Protein 6MS4 (pdb70)

Secondary structure (DSSP, 8-state):
--SSS-SS--SSSEEE-SS---HHHHHHHHHH-GGGGGGHHHHS-TTS-EEEEEETTTEEEEEETTEEEEEEETTS--EE-HHHHHHSTTSS-EEEE-GGGHHHHTTTPPEEHHHHHSTT-B-----TT-EEEEEETT-SS--EEEEESS-HHHHHHH--SEEEEEEEETTSHHHH--B--/---SPP--B-TTT-SBGGGSTTSS-HHHHHHHHHHH-HHHHHHHH-

Nearest PDB structures (foldseek):
  3r90-assembly1_D  TM=9.332E-01  e=2.321E-32  Homo sapiens
  5vyc-assembly6_k6  TM=9.222E-01  e=1.930E-32  Homo sapiens
  5oa3-assembly1_0  TM=9.414E-01  e=6.035E-17  Homo sapiens
  3d79-assembly1_A  TM=7.776E-01  e=1.330E-11  Pyrococcus horikoshii
  1q7h-assembly1_A  TM=7.540E-01  e=6.411E-10  Thermoplasma acidophilum DSM 1728

Solvent-accessible surface area: 11890 Å² total; per-residue (Å²): 80,12,95,101,38,81,77,85,135,77,92,81,90,12,127,95,70,71,126,33,111,41,115,41,30,12,87,60,0,39,155,64,8,106,39,1,108,91,64,16,119,83,11,6,35,142,101,39,88,1,35,17,1,132,8,107,115,117,4,27,0,4,6,8,96,11,71,12,6,2,0,30,60,61,142,26,72,0,21,0,4,0,55,3,0,5,60,7,33,63,10,7,77,62,1,39,0,19,60,51,15,0,128,133,2,25,84,29,37,47,4,81,0,76,10,4,47,35,143,16,11,51,47,120,123,17,64,75,91,51,22,0,0,0,19,1,78,65,37,122,29,2,0,0,0,0,10,0,94,36,15,12,137,63,0,103,183,85,67,147,41,71,0,0,66,12,9,1,41,0,33,2,6,3,2,72,13,55,58,31,186,110,120,61,67,75,188,14,52,64,5,48,58,21,36,0,1,13,26,0,10,102,46,35,127,72,52,68,109,3,148,117,60,9,96,174,60,67,90,120,32,60,60,138,90,84,172

B-factor: mean 108.12, std 36.62, range [47.62, 225.25]

Radius of gyration: 17.8 Å; Cα contacts (8 Å, |Δi|>4): 422; chains: 2; bounding box: 41×44×48 Å

Sequence (227 aa):
MFKKFDEKENVSNCIQLKTSVIKGIKNQLIEQFPGIIEPWLNQIMPKKDPVKIVRCHEHIIEILTVNGELLFFRQREGPFYPTLRLLHKYPFILPHQQVDKGAIKFVLSGANIMCPGLTSPGAKLYPAAVDTIVAIMAEGKQHALCVVGVMKMSAEDIEKVNKGIGIENIHYLLNDGLWHMKTYKGDYPLLRVLYCGVCSLPTEYCEYMPDVAKCRQWLEKNFPNEFAKLTV

Organism: Homo sapiens (NCBI:txid9606)

InterPro domains:
  IPR002478 PUA domain [PF01472] (95-170)
  IPR002478 PUA domain [SM00359] (93-171)
  IPR004521 Uncharacterised domain CHP00451 [TIGR00451] (63-172)
  IPR015947 PUA-like superfamily [SSF88697] (92-178)
  IPR016437 MCT-1/Tma20 [PIRSF005067] (1-179)
  IPR016437 MCT-1/Tma20 [PTHR22798] (1-181)
  IPR041366 Pre-PUA domain [PF17832] (5-89)

CATH classification: 3.10.400.20

GO terms:
  GO:0001731 formation of translation preinitiation complex (P, IDA)
  GO:0005737 cytoplasm (C, IDA)
  GO:0000339 RNA cap binding (F, IDA)
  GO:0003743 translation initiation factor activity (F, IDA)
  GO:0043024 ribosomal small subunit binding (F, IDA)
  GO:0032790 ribosome disassembly (P, IDA)
  GO:0075522 IRES-dependent viral translational initiation (P, IDA)
  GO:0005737 cytoplasm (C, EXP)
  GO:0002188 translation reinitiation (P, IMP)
  GO:0032790 ribosome disassembly (P, IMP)
  GO:0005515 protein binding (F, IPI)
  GO:0005829 cytosol (C, IDA)
  GO:0002188 translation reinitiation (P, IDA)

Foldseek 3Di:
DFDVQPPPPPPDQKDKDDDDPAVVPVVLLCVLFVVCVVPCCPVPNPVWGWIWMFGPCAKIFIDTPQATAWMDHNPDDIDGAQVNCQVVVNRFAAWEFEPVCLVVLVVQDFDWLCRAPPPQTDFDFDQFQRKYFYHYRPDDGGFFIWTANHTSVCSVPVVGDGGTHGDHGDPGSVNVCGGDD/DCDPDDFDAFPPPRHGLVCLVVPDCSVVSLVSCCVPPVVCNVVVVD

Structure (mmCIF, N/CA/C/O backbone):
data_6MS4
#
_entry.id   6MS4
#
_cell.length_a   67.810
_cell.length_b   67.810
_cell.length_c   124.750
_cell.angle_alpha   90.000
_cell.angle_beta   90.000
_cell.angle_gamma   90.000
#
_symmetry.space_group_name_H-M   'P 41 21 2'
#
loop_
_entity.id
_entity.type
_entity.pdbx_description
1 polymer 'Malignant T-cell-amplified sequence 1'
2 polymer 'Density-regulated protein'
3 non-polymer 'TRIETHYLENE GLYCOL'
4 non-polymer GLYCEROL
5 non-polymer 'SODIUM ION'
6 non-polymer 'ZINC ION'
7 water water
#
loop_
_atom_site.group_PDB
_atom_site.id
_atom_site.type_symbol
_atom_site.label_atom_id
_atom_site.label_alt_id
_atom_site.label_comp_id
_atom_site.label_asym_id
_atom_site.label_entity_id
_atom_site.label_seq_id
_atom_site.pdbx_PDB_ins_code
_atom_site.Cartn_x
_atom_site.Cartn_y
_atom_site.Cartn_z
_atom_site.occupancy
_atom_site.B_iso_or_equiv
_atom_site.auth_seq_id
_atom_site.auth_comp_id
_atom_site.auth_asym_id
_atom_site.auth_atom_id
_atom_site.pdbx_PDB_model_num
ATOM 1 N N . MET A 1 1 ? -13.350 -23.774 -10.435 1.00 125.52 1 MET A N 1
ATOM 2 C CA . MET A 1 1 ? -14.321 -23.132 -11.315 1.00 122.34 1 MET A CA 1
ATOM 3 C C . MET A 1 1 ? -15.171 -24.169 -12.049 1.00 121.59 1 MET A C 1
ATOM 4 O O . MET A 1 1 ? -16.292 -23.890 -12.478 1.00 116.03 1 MET A O 1
ATOM 9 N N . PHE A 1 2 ? -14.634 -25.376 -12.175 1.00 121.00 2 PHE A N 1
ATOM 10 C CA . PHE A 1 2 ? -15.287 -26.461 -12.900 1.00 122.39 2 PHE A CA 1
ATOM 11 C C . PHE A 1 2 ? -15.633 -27.561 -11.900 1.00 138.01 2 PHE A C 1
ATOM 12 O O . PHE A 1 2 ? -14.861 -28.497 -11.684 1.00 139.22 2 PHE A O 1
ATOM 20 N N . LYS A 1 3 ? -16.803 -27.427 -11.280 1.00 150.02 3 LYS A N 1
ATOM 21 C CA . LYS A 1 3 ? -17.355 -28.438 -10.388 1.00 160.35 3 LYS A CA 1
ATOM 22 C C . LYS A 1 3 ? -18.516 -29.203 -11.003 1.00 169.35 3 LYS A C 1
ATOM 23 O O . LYS A 1 3 ? -18.625 -30.415 -10.800 1.00 173.58 3 LYS A O 1
ATOM 25 N N . LYS A 1 4 ? -19.387 -28.527 -11.757 1.00 170.99 4 LYS A N 1
ATOM 26 C CA . LYS A 1 4 ? -20.456 -29.185 -12.501 1.00 173.01 4 LYS A CA 1
ATOM 27 C C . LYS A 1 4 ? -19.952 -29.879 -13.760 1.00 170.74 4 LYS A C 1
ATOM 28 O O . LYS A 1 4 ? -20.739 -30.544 -14.443 1.00 171.51 4 LYS A O 1
ATOM 30 N N . PHE A 1 5 ? -18.666 -29.731 -14.080 1.00 165.71 5 PHE A N 1
ATOM 31 C CA . PHE A 1 5 ? -18.083 -30.402 -15.236 1.00 158.43 5 PHE A CA 1
ATOM 32 C C . PHE A 1 5 ? -17.703 -31.840 -14.904 1.00 174.03 5 PHE A C 1
ATOM 33 O O . PHE A 1 5 ? -18.098 -32.775 -15.610 1.00 170.83 5 PHE A O 1
ATOM 41 N N . ASP A 1 6 ? -16.942 -32.029 -13.824 1.00 190.74 6 ASP A N 1
ATOM 42 C CA . ASP A 1 6 ? -16.292 -33.302 -13.532 1.00 202.85 6 ASP A CA 1
ATOM 43 C C . ASP A 1 6 ? -17.253 -34.321 -12.933 1.00 214.65 6 ASP A C 1
ATOM 44 O O . ASP A 1 6 ? -16.985 -34.885 -11.867 1.00 224.48 6 ASP A O 1
ATOM 49 N N . GLU A 1 7 ? -18.372 -34.560 -13.608 1.00 213.71 7 GLU A N 1
ATOM 50 C CA . GLU A 1 7 ? -19.250 -35.689 -13.325 1.00 216.97 7 GLU A CA 1
ATOM 51 C C . GLU A 1 7 ? -19.231 -36.668 -14.495 1.00 219.73 7 GLU A C 1
ATOM 52 O O . GLU A 1 7 ? -20.243 -37.292 -14.821 1.00 225.25 7 GLU A O 1
ATOM 54 N N . LYS A 1 8 ? -18.061 -36.809 -15.126 1.00 214.46 8 LYS A N 1
ATOM 55 C CA . LYS A 1 8 ? -17.940 -37.446 -16.433 1.00 209.40 8 LYS A CA 1
ATOM 56 C C . LYS A 1 8 ? -18.931 -36.789 -17.385 1.00 201.96 8 LYS A C 1
ATOM 57 O O . LYS A 1 8 ? -19.041 -35.558 -17.407 1.00 196.24 8 LYS A O 1
ATOM 59 N N . GLU A 1 9 ? -19.654 -37.595 -18.166 1.00 200.22 9 GLU A N 1
ATOM 60 C CA . GLU A 1 9 ? -20.790 -37.122 -18.962 1.00 196.15 9 GLU A CA 1
ATOM 61 C C . GLU A 1 9 ? -20.400 -35.943 -19.856 1.00 194.24 9 GLU A C 1
ATOM 62 O O . GLU A 1 9 ? -21.090 -34.923 -19.913 1.00 195.70 9 GLU A O 1
ATOM 68 N N . ASN A 1 10 ? -19.278 -36.089 -20.558 1.00 193.10 10 ASN A N 1
ATOM 69 C CA . ASN A 1 10 ? -18.775 -35.016 -21.403 1.00 190.14 10 ASN A CA 1
ATOM 70 C C . ASN A 1 10 ? -19.668 -34.826 -22.632 1.00 199.27 10 ASN A C 1
ATOM 71 O O . ASN A 1 10 ? -20.456 -35.701 -23.004 1.00 206.46 10 ASN A O 1
ATOM 76 N N . VAL A 1 11 ? -19.524 -33.656 -23.265 1.00 193.80 11 VAL A N 1
ATOM 77 C CA . VAL A 1 11 ? -20.366 -33.214 -24.378 1.00 185.09 11 VAL A CA 1
ATOM 78 C C . VAL A 1 11 ? -21.833 -33.295 -23.966 1.00 187.11 11 VAL A C 1
ATOM 79 O O . VAL A 1 11 ? -22.590 -34.129 -24.476 1.00 190.66 11 VAL A O 1
ATOM 83 N N . SER A 1 12 ? -22.243 -32.431 -23.034 1.00 187.88 12 SER A N 1
ATOM 84 C CA . SER A 1 12 ? -23.606 -32.441 -22.514 1.00 190.63 12 SER A CA 1
ATOM 85 C C . SER A 1 12 ? -24.193 -31.038 -22.455 1.00 188.65 12 SER A C 1
ATOM 86 O O . SER A 1 12 ? -25.210 -30.753 -23.094 1.00 189.35 12 SER A O 1
ATOM 89 N N . ASN A 1 13 ? -23.565 -30.167 -21.670 1.00 181.55 13 ASN A N 1
ATOM 90 C CA . ASN A 1 13 ? -24.038 -28.803 -21.491 1.00 178.20 13 ASN A CA 1
ATOM 91 C C . ASN A 1 13 ? -22.968 -27.864 -22.066 1.00 180.51 13 ASN A C 1
ATOM 92 O O . ASN A 1 13 ? -22.316 -27.112 -21.331 1.00 169.04 13 ASN A O 1
ATOM 97 N N . CYS A 1 14 ? -22.759 -27.938 -23.392 1.00 194.18 14 CYS A N 1
ATOM 98 C CA . CYS A 1 14 ? -21.799 -27.101 -24.119 1.00 196.13 14 CYS A CA 1
ATOM 99 C C . CYS A 1 14 ? -22.268 -26.890 -25.555 1.00 188.98 14 CYS A C 1
ATOM 100 O O . CYS A 1 14 ? -22.420 -27.854 -26.311 1.00 189.29 14 CYS A O 1
ATOM 103 N N . ILE A 1 15 ? -22.452 -25.622 -25.928 1.00 179.58 15 ILE A N 1
ATOM 104 C CA . ILE A 1 15 ? -22.899 -25.200 -27.252 1.00 161.46 15 ILE A CA 1
ATOM 105 C C . ILE A 1 15 ? -21.726 -24.540 -27.962 1.00 147.89 15 ILE A C 1
ATOM 106 O O . ILE A 1 15 ? -21.055 -23.669 -27.393 1.00 142.64 15 ILE A O 1
ATOM 111 N N . GLN A 1 16 ? -21.472 -24.961 -29.194 1.00 140.36 16 GLN A N 1
ATOM 112 C CA . GLN A 1 16 ? -20.437 -24.355 -30.012 1.00 136.12 16 GLN A CA 1
ATOM 113 C C . GLN A 1 16 ? -21.073 -23.480 -31.081 1.00 140.37 16 GLN A C 1
ATOM 114 O O . GLN A 1 16 ? -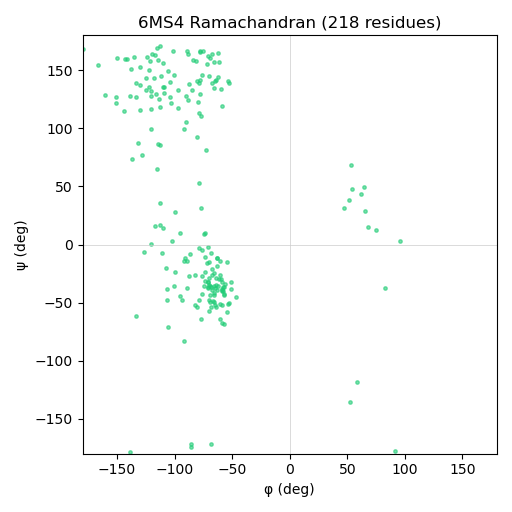22.197 -23.725 -31.531 1.00 140.37 16 GLN A O 1
ATOM 120 N N . LEU A 1 17 ? -20.345 -22.432 -31.457 1.00 148.04 17 LEU A N 1
ATOM 121 C CA . LEU A 1 17 ? -20.810 -21.408 -32.380 1.00 158.36 17 LEU A CA 1
ATOM 122 C C . LEU A 1 17 ? -19.849 -21.339 -33.560 1.00 170.56 17 LEU A C 1
ATOM 123 O O . LEU A 1 17 ? -18.654 -21.632 -33.429 1.00 173.31 17 LEU A O 1
ATOM 128 N N . LYS A 1 18 ? -20.387 -20.967 -34.724 1.00 173.86 18 LYS A N 1
ATOM 129 C CA . LYS A 1 18 ? -19.586 -20.890 -35.937 1.00 175.07 18 LYS A CA 1
ATOM 130 C C . LYS A 1 18 ? -19.018 -19.490 -36.115 1.00 181.30 18 LYS A C 1
ATOM 131 O O . LYS A 1 18 ? -17.876 -19.226 -35.729 1.00 179.41 18 LYS A O 1
ATOM 133 N N . THR A 1 19 ? -19.815 -18.582 -36.672 1.00 181.07 19 THR A N 1
ATOM 134 C CA . THR A 1 19 ? -19.327 -17.266 -37.081 1.00 187.14 19 THR A CA 1
ATOM 135 C C . THR A 1 19 ? -19.169 -16.366 -35.858 1.00 184.21 19 THR A C 1
ATOM 136 O O . THR A 1 19 ? -20.161 -15.944 -35.255 1.00 189.11 19 THR A O 1
ATOM 140 N N . SER A 1 20 ? -17.921 -16.057 -35.503 1.00 173.04 20 SER A N 1
ATOM 141 C CA . SER A 1 20 ? -17.595 -15.204 -34.369 1.00 157.58 20 SER A CA 1
ATOM 142 C C . SER A 1 20 ? -16.889 -13.939 -34.849 1.00 159.34 20 SER A C 1
ATOM 143 O O . SER A 1 20 ? -16.388 -13.870 -35.976 1.00 158.36 20 SER A O 1
ATOM 146 N N . VAL A 1 21 ? -16.854 -12.929 -33.979 1.00 162.56 21 VAL A N 1
ATOM 147 C CA . VAL A 1 21 ? -16.024 -11.751 -34.214 1.00 165.93 21 VAL A CA 1
ATOM 148 C C . VAL A 1 21 ? -14.598 -12.099 -33.796 1.00 173.77 21 VAL A C 1
ATOM 149 O O . VAL A 1 21 ? -14.219 -11.966 -32.626 1.00 169.90 21 VAL A O 1
ATOM 153 N N . ILE A 1 22 ? -13.798 -12.561 -34.757 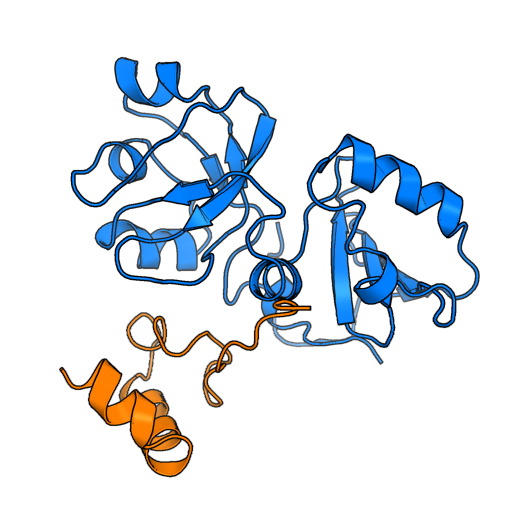1.00 182.38 22 ILE A N 1
ATOM 154 C CA . ILE A 1 22 ? -12.538 -13.234 -34.460 1.00 182.08 22 ILE A CA 1
ATOM 155 C C . ILE A 1 22 ? -11.456 -12.233 -34.063 1.00 186.53 22 ILE A C 1
ATOM 156 O O . ILE A 1 22 ? -10.968 -12.261 -32.928 1.00 182.70 22 ILE A O 1
ATOM 161 N N . LYS A 1 23 ? -11.064 -11.347 -34.985 1.00 192.15 23 LYS A N 1
ATOM 162 C CA . LYS A 1 23 ? -10.044 -10.355 -34.647 1.00 188.72 23 LYS A CA 1
ATOM 163 C C . LYS A 1 23 ? -10.513 -9.440 -33.520 1.00 177.04 23 LYS A C 1
ATOM 164 O O . LYS A 1 23 ? -9.695 -8.962 -32.725 1.00 174.59 23 LYS A O 1
ATOM 170 N N . GLY A 1 24 ? -11.821 -9.206 -33.419 1.00 166.10 24 GLY A N 1
ATOM 171 C CA . GLY A 1 24 ? -12.372 -8.457 -32.305 1.00 158.99 24 GLY A CA 1
ATOM 172 C C . GLY A 1 24 ? -12.180 -9.108 -30.949 1.00 153.11 24 GLY A C 1
ATOM 173 O O . GLY A 1 24 ? -12.420 -8.448 -29.933 1.00 149.29 24 GLY A O 1
ATOM 174 N N . ILE A 1 25 ? -11.762 -10.375 -30.909 1.00 156.54 25 ILE A N 1
ATOM 175 C CA . ILE A 1 25 ? -11.489 -11.080 -29.658 1.00 155.70 25 ILE A CA 1
ATOM 176 C C . ILE A 1 25 ? -10.007 -11.357 -29.457 1.00 140.86 25 ILE A C 1
ATOM 177 O O . ILE A 1 25 ? -9.614 -11.814 -28.371 1.00 132.83 25 ILE A O 1
ATOM 182 N N . LYS A 1 26 ? -9.166 -11.081 -30.457 1.00 134.16 26 LYS A N 1
ATOM 183 C CA . LYS A 1 26 ? -7.730 -11.275 -30.292 1.00 122.44 26 LYS A CA 1
ATOM 184 C C . LYS A 1 26 ? -7.101 -10.104 -29.551 1.00 122.14 26 LYS A C 1
ATOM 185 O O . LYS A 1 26 ? -6.453 -10.292 -28.516 1.00 126.33 26 LYS A O 1
ATOM 191 N N . ASN A 1 27 ? -7.320 -8.883 -30.047 1.00 132.81 27 ASN A N 1
ATOM 192 C CA . ASN A 1 27 ? -6.611 -7.702 -29.564 1.00 149.40 27 ASN A CA 1
ATOM 193 C C . ASN A 1 27 ? -6.724 -7.492 -28.059 1.00 150.86 27 ASN A C 1
ATOM 194 O O . ASN A 1 27 ? -5.945 -6.712 -27.501 1.00 161.93 27 ASN A O 1
ATOM 199 N N . GLN A 1 28 ? -7.656 -8.162 -27.386 1.00 146.57 28 GLN A N 1
ATOM 200 C CA . GLN A 1 28 ? -7.681 -8.125 -25.931 1.00 142.30 28 GLN A CA 1
ATOM 201 C C . GLN A 1 28 ? -6.701 -9.107 -25.314 1.00 124.29 28 GLN A C 1
ATOM 202 O O . GLN A 1 28 ? -6.231 -8.877 -24.194 1.00 123.54 28 GLN A O 1
ATOM 208 N N . LEU A 1 29 ? -6.371 -10.189 -26.023 1.00 109.63 29 LEU A N 1
ATOM 209 C CA . LEU A 1 29 ? -5.436 -11.160 -25.469 1.00 103.04 29 LEU A CA 1
ATOM 210 C C . LEU A 1 29 ? -4.006 -10.641 -25.477 1.00 109.71 29 LEU A C 1
ATOM 211 O O . LEU A 1 29 ? -3.217 -10.998 -24.594 1.00 124.43 29 LEU A O 1
ATOM 216 N N . ILE A 1 30 ? -3.648 -9.806 -26.454 1.00 114.43 30 ILE A N 1
ATOM 217 C CA . ILE A 1 30 ? -2.304 -9.241 -26.466 1.00 121.88 30 ILE A CA 1
ATOM 218 C C . ILE A 1 30 ? -2.129 -8.250 -25.320 1.00 126.01 30 ILE A C 1
ATOM 219 O O . ILE A 1 30 ? -1.049 -8.173 -24.719 1.00 121.19 30 ILE A O 1
ATOM 224 N N . GLU A 1 31 ? -3.176 -7.490 -24.983 1.00 121.92 31 GLU A N 1
ATOM 225 C CA . GLU A 1 31 ? -3.082 -6.578 -23.846 1.00 129.83 31 GLU A CA 1
ATOM 226 C C . GLU A 1 31 ? -3.061 -7.337 -22.522 1.00 140.07 31 GLU A C 1
ATOM 227 O O . GLU A 1 31 ? -2.352 -6.941 -21.587 1.00 149.49 31 GLU A O 1
ATOM 233 N N . GLN A 1 32 ? -3.834 -8.423 -22.415 1.00 119.31 32 GLN A N 1
ATOM 234 C CA . GLN A 1 32 ? -3.793 -9.234 -21.201 1.00 118.18 32 GLN A CA 1
ATOM 235 C C . GLN A 1 32 ? -2.434 -9.903 -21.041 1.00 128.33 32 GLN A C 1
ATOM 236 O O . GLN A 1 32 ? -1.811 -9.822 -19.977 1.00 135.77 32 GLN A O 1
ATOM 242 N N . PHE A 1 33 ? -1.954 -10.556 -22.095 1.00 129.26 33 PHE A N 1
ATOM 243 C CA . PHE A 1 33 ? -0.671 -11.258 -22.075 1.00 123.92 33 PHE A CA 1
ATOM 244 C C . PHE A 1 33 ? 0.244 -10.679 -23.140 1.00 127.13 33 PHE A C 1
ATOM 245 O O . PHE A 1 33 ? 0.131 -11.043 -24.324 1.00 133.42 33 PHE A O 1
ATOM 253 N N . PRO A 1 34 ? 1.171 -9.787 -22.780 1.00 125.78 34 PRO A N 1
ATOM 254 C CA . PRO A 1 34 ? 1.969 -9.123 -23.824 1.00 134.97 34 PRO A CA 1
ATOM 255 C C . PRO A 1 34 ? 2.912 -10.060 -24.559 1.00 135.99 34 PRO A C 1
ATOM 256 O O . PRO A 1 34 ? 3.058 -9.947 -25.782 1.00 135.52 34 PRO A O 1
ATOM 260 N N . GLY A 1 35 ? 3.543 -10.998 -23.858 1.00 138.53 35 GLY A N 1
ATOM 261 C CA . GLY A 1 35 ? 4.560 -11.833 -24.467 1.00 140.59 35 GLY A CA 1
ATOM 262 C C . GLY A 1 35 ? 4.032 -12.949 -25.347 1.00 130.77 35 GLY A C 1
ATOM 263 O O . GLY A 1 35 ? 4.650 -14.013 -25.443 1.00 133.88 35 GLY A O 1
ATOM 264 N N . ILE A 1 36 ? 2.899 -12.714 -25.994 1.00 119.11 36 ILE A N 1
ATOM 265 C CA A ILE A 1 36 ? 2.297 -13.727 -26.868 0.31 102.12 36 ILE A CA 1
ATOM 266 C CA B ILE A 1 36 ? 2.292 -13.726 -26.864 0.69 104.59 36 ILE A CA 1
ATOM 267 C C . ILE A 1 36 ? 2.161 -13.260 -28.307 1.00 104.54 36 ILE A C 1
ATOM 268 O O . ILE A 1 36 ? 1.953 -14.115 -29.190 1.00 110.40 36 ILE A O 1
ATOM 277 N N . GLU A 1 37 ? 2.269 -11.965 -28.590 1.00 114.21 37 GLU A N 1
ATOM 278 C CA . GLU A 1 37 ? 2.064 -11.452 -29.943 1.00 118.20 37 GLU A CA 1
ATOM 279 C C . GLU A 1 37 ? 2.784 -12.229 -31.040 1.00 131.89 37 GLU A C 1
ATOM 280 O O . GLU A 1 37 ? 2.156 -12.516 -32.067 1.00 140.19 37 GLU A O 1
ATOM 286 N N . PRO A 1 38 ? 4.067 -12.610 -30.906 1.00 137.38 38 PRO A N 1
ATOM 287 C CA . PRO A 1 38 ? 4.730 -13.348 -31.986 1.00 142.92 38 PRO A CA 1
ATOM 288 C C . PRO A 1 38 ? 4.311 -14.802 -32.125 1.00 140.41 38 PRO A C 1
ATOM 289 O O . PRO A 1 38 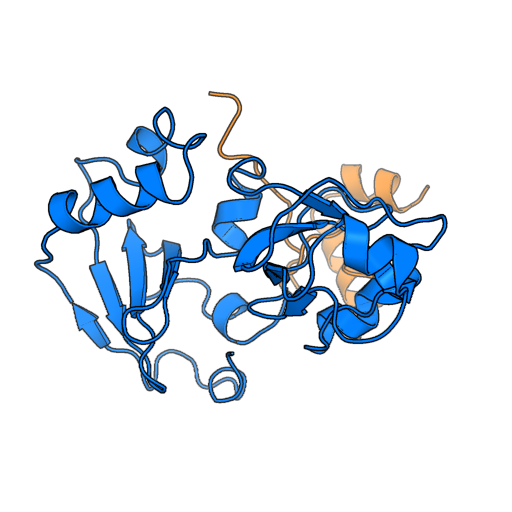? 4.946 -15.531 -32.894 1.00 143.73 38 PRO A O 1
ATOM 293 N N . TRP A 1 39 ? 3.274 -15.262 -31.420 1.00 116.57 39 TRP A N 1
ATOM 294 C CA . TRP A 1 39 ? 2.920 -16.672 -31.455 1.00 102.19 39 TRP A CA 1
ATOM 295 C C . TRP A 1 39 ? 1.472 -16.965 -31.816 1.00 100.94 39 TRP A C 1
ATOM 296 O O . TRP A 1 39 ? 1.137 -18.143 -31.978 1.00 105.22 39 TRP A O 1
ATOM 307 N N . LEU A 1 40 ? 0.605 -15.958 -31.951 1.00 105.51 40 LEU A N 1
ATOM 308 C CA . LEU A 1 40 ? -0.766 -16.259 -32.347 1.00 107.73 40 LEU A CA 1
ATOM 309 C C . LEU A 1 40 ? -0.871 -16.670 -33.803 1.00 123.60 40 LEU A C 1
ATOM 310 O O . LEU A 1 40 ? -1.906 -17.215 -34.197 1.00 129.98 40 LEU A O 1
ATOM 315 N N . ASN A 1 41 ? 0.162 -16.414 -34.607 1.00 129.37 41 ASN A N 1
ATOM 316 C CA . ASN A 1 41 ? 0.197 -16.967 -35.953 1.00 140.50 41 ASN A CA 1
ATOM 317 C C . ASN A 1 41 ? 0.120 -18.486 -35.924 1.00 135.29 41 ASN A C 1
ATOM 318 O O . ASN A 1 41 ? -0.517 -19.092 -36.792 1.00 153.35 41 ASN A O 1
ATOM 323 N N . GLN A 1 42 ? 0.752 -19.117 -34.935 1.00 114.07 42 GLN A N 1
ATOM 324 C CA . GLN A 1 42 ? 0.627 -20.559 -34.773 1.00 110.46 42 GLN A CA 1
ATOM 325 C C . GLN A 1 42 ? -0.558 -20.939 -33.895 1.00 103.97 42 GLN A C 1
ATOM 326 O O . GLN A 1 42 ? -1.232 -21.939 -34.164 1.00 101.01 42 GLN A O 1
ATOM 332 N N . ILE A 1 43 ? -0.828 -20.159 -32.847 1.00 106.61 43 ILE A N 1
ATOM 333 C CA . ILE A 1 43 ? -1.903 -20.503 -31.918 1.00 96.75 43 ILE A CA 1
ATOM 334 C C . ILE A 1 43 ? -3.261 -20.356 -32.593 1.00 99.98 43 ILE A C 1
ATOM 335 O O . ILE A 1 43 ? -4.150 -21.202 -32.431 1.00 98.69 43 ILE A O 1
ATOM 340 N N . MET A 1 44 ? -3.446 -19.276 -33.349 1.00 95.53 44 MET A N 1
ATOM 341 C CA . MET A 1 44 ? -4.720 -18.963 -33.992 1.00 97.36 44 MET A CA 1
ATOM 342 C C . MET A 1 44 ? -4.435 -18.506 -35.413 1.00 103.84 44 MET A C 1
ATOM 343 O O . MET A 1 44 ? -4.535 -17.310 -35.722 1.00 107.20 44 MET A O 1
ATOM 348 N N . PRO A 1 45 ? -4.071 -19.431 -36.302 1.00 106.36 45 PRO A N 1
ATOM 349 C CA . PRO A 1 45 ? -3.751 -19.041 -37.680 1.00 115.03 45 PRO A CA 1
ATOM 350 C C . PRO A 1 45 ? -4.994 -18.549 -38.401 1.00 125.02 45 PRO A C 1
ATOM 351 O O . PRO A 1 45 ? -6.080 -19.118 -38.261 1.00 116.88 45 PRO A O 1
ATOM 355 N N . LYS A 1 46 ? -4.830 -17.477 -39.178 1.00 138.07 46 LYS A N 1
ATOM 356 C CA . LYS A 1 46 ? -5.980 -16.909 -39.871 1.00 142.06 46 LYS A CA 1
ATOM 357 C C . LYS A 1 46 ? -6.583 -17.883 -40.875 1.00 133.73 46 LYS A C 1
ATOM 358 O O . LYS A 1 46 ? -7.743 -17.713 -41.263 1.00 136.58 46 LYS A O 1
ATOM 364 N N . LYS A 1 47 ? -5.836 -18.915 -41.280 1.00 133.39 47 LYS A N 1
ATOM 365 C CA . LYS A 1 47 ? -6.388 -19.953 -42.143 1.00 145.69 47 LYS A CA 1
ATOM 366 C C . LYS A 1 47 ? -7.450 -20.793 -41.440 1.00 151.79 47 LYS A C 1
ATOM 367 O O . LYS A 1 47 ? -8.269 -21.424 -42.119 1.00 151.51 47 LYS A O 1
ATOM 369 N N . ASP A 1 48 ? -7.457 -20.816 -40.106 1.00 157.67 48 ASP A N 1
ATOM 370 C CA . ASP A 1 48 ? -8.408 -21.588 -39.324 1.00 157.25 48 ASP A CA 1
ATOM 371 C C . ASP A 1 48 ? -9.286 -20.655 -38.501 1.00 144.26 48 ASP A C 1
ATOM 372 O O . ASP A 1 48 ? -8.762 -19.787 -37.789 1.00 147.14 48 ASP A O 1
ATOM 377 N N . PRO A 1 49 ? -10.605 -20.800 -38.554 1.00 130.62 49 PRO A N 1
ATOM 378 C CA . PRO A 1 49 ? -11.477 -19.938 -37.756 1.00 119.79 49 PRO A CA 1
ATOM 379 C C . PRO A 1 49 ? -11.466 -20.347 -36.290 1.00 126.40 49 PRO A C 1
ATOM 380 O O . PRO A 1 49 ? -11.002 -21.421 -35.905 1.00 115.20 49 PRO A O 1
ATOM 384 N N . VAL A 1 50 ? -11.998 -19.464 -35.478 1.00 135.19 50 VAL A N 1
ATOM 385 C CA . VAL A 1 50 ? -12.198 -19.743 -34.067 1.00 138.56 50 VAL A CA 1
ATOM 386 C C . VAL A 1 50 ? -13.660 -20.105 -33.859 1.00 138.50 50 VAL A C 1
ATOM 387 O O . VAL A 1 50 ? -14.557 -19.615 -34.559 1.00 151.40 50 VAL A O 1
ATOM 391 N N . LYS A 1 51 ? -13.900 -21.010 -32.914 1.00 114.28 51 LYS A N 1
ATOM 392 C CA . LYS A 1 51 ? -15.241 -21.468 -32.574 1.00 112.71 51 LYS A CA 1
ATOM 393 C C . LYS A 1 51 ? -15.400 -21.367 -31.067 1.00 117.47 51 LYS A C 1
ATOM 394 O O . LYS A 1 51 ? -14.689 -22.051 -30.321 1.00 109.91 51 LYS A O 1
ATOM 397 N N . ILE A 1 52 ? -16.317 -20.514 -30.618 1.00 121.70 52 ILE A N 1
ATOM 398 C CA . ILE A 1 52 ? -16.519 -20.325 -29.187 1.00 118.63 52 ILE A CA 1
ATOM 399 C C . ILE A 1 52 ? -17.392 -21.450 -28.651 1.00 113.91 52 ILE A C 1
ATOM 400 O O . ILE A 1 52 ? -18.321 -21.920 -29.320 1.00 123.09 52 ILE A O 1
ATOM 405 N N . VAL A 1 53 ? -17.058 -21.925 -27.458 1.00 111.53 53 VAL A N 1
ATOM 406 C CA . VAL A 1 53 ? -17.832 -22.952 -26.778 1.00 115.44 53 VAL A CA 1
ATOM 407 C C . VAL A 1 53 ? -18.287 -22.370 -25.454 1.00 119.78 53 VAL A C 1
ATOM 408 O O . VAL A 1 53 ? -17.469 -21.844 -24.692 1.00 129.73 53 VAL A O 1
ATOM 412 N N . ARG A 1 54 ? -19.585 -22.450 -25.187 1.00 112.26 54 ARG A N 1
ATOM 413 C CA . ARG A 1 54 ? -20.166 -21.900 -23.972 1.00 103.76 54 ARG A CA 1
ATOM 414 C C . ARG A 1 54 ? -20.836 -23.016 -23.186 1.00 112.80 54 ARG A C 1
ATOM 415 O O . ARG A 1 54 ? -21.782 -23.641 -23.675 1.00 115.97 54 ARG A O 1
ATOM 423 N N . CYS A 1 55 ? -20.324 -23.281 -21.988 1.00 129.70 55 CYS A N 1
ATOM 424 C CA . CYS A 1 55 ? -20.954 -24.147 -21.003 1.00 145.78 55 CYS A CA 1
ATOM 425 C C . CYS A 1 55 ? -21.379 -23.296 -19.812 1.00 141.42 55 CYS A C 1
ATOM 426 O O . CYS A 1 55 ? -21.041 -22.111 -19.716 1.00 139.41 55 CYS A O 1
ATOM 429 N N . HIS A 1 56 ? -22.141 -23.898 -18.903 1.00 134.12 56 HIS A N 1
ATOM 430 C CA . HIS A 1 56 ? -22.892 -23.071 -17.975 1.00 140.86 56 HIS A CA 1
ATOM 431 C C . HIS A 1 56 ? -22.044 -22.693 -16.759 1.00 137.25 56 HIS A C 1
ATOM 432 O O . HIS A 1 56 ? -20.848 -22.992 -16.664 1.00 134.45 56 HIS A O 1
ATOM 439 N N . GLU A 1 57 ? -22.707 -22.037 -15.806 1.00 148.46 57 GLU A N 1
ATOM 440 C CA . GLU A 1 57 ? -22.111 -20.998 -14.966 1.00 145.19 57 GLU A CA 1
ATOM 441 C C . GLU A 1 57 ? -21.330 -20.007 -15.829 1.00 132.53 57 GLU A C 1
ATOM 442 O O . GLU A 1 57 ? -20.315 -19.445 -15.410 1.00 122.69 57 GLU A O 1
ATOM 448 N N . HIS A 1 58 ? -21.812 -19.826 -17.065 1.00 132.60 58 HIS A N 1
ATOM 449 C CA . HIS A 1 58 ? -21.531 -18.648 -17.887 1.00 121.00 58 HIS A CA 1
ATOM 450 C C . HIS A 1 58 ? -20.056 -18.529 -18.255 1.00 112.41 58 HIS A C 1
ATOM 451 O O . HIS A 1 58 ? -19.443 -17.468 -18.124 1.00 109.17 58 HIS A O 1
ATOM 458 N N . ILE A 1 59 ? -19.494 -19.621 -18.751 1.00 111.97 59 ILE A N 1
ATOM 459 C CA A ILE A 1 59 ? -18.103 -19.652 -19.179 0.35 104.49 59 ILE A CA 1
ATOM 460 C CA B ILE A 1 59 ? -18.101 -19.676 -19.174 0.65 105.95 59 ILE A CA 1
ATOM 461 C C . ILE A 1 59 ? -18.066 -19.915 -20.675 1.00 101.05 59 ILE A C 1
ATOM 462 O O . ILE A 1 59 ? -18.866 -20.695 -21.203 1.00 98.15 59 ILE A O 1
ATOM 471 N N . GLU A 1 60 ? -17.151 -19.241 -21.366 1.00 105.79 60 GLU A N 1
ATOM 472 C CA . GLU A 1 60 ? -16.930 -19.530 -22.772 1.00 111.90 60 GLU A CA 1
ATOM 473 C C . GLU A 1 60 ? -15.464 -19.853 -22.998 1.00 101.89 60 GLU A C 1
ATOM 474 O O . GLU A 1 60 ? -14.583 -19.273 -22.356 1.00 90.78 60 GLU A O 1
ATOM 480 N N . ILE A 1 61 ? -15.220 -20.796 -23.907 1.00 95.07 61 ILE A N 1
ATOM 481 C CA . ILE A 1 61 ? -13.884 -21.262 -24.251 1.00 85.63 61 ILE A CA 1
ATOM 482 C C . ILE A 1 61 ? -13.655 -21.018 -25.733 1.00 95.29 61 ILE A C 1
ATOM 483 O O . ILE A 1 61 ? -14.503 -21.364 -26.565 1.00 107.43 61 ILE A O 1
ATOM 488 N N . LEU A 1 62 ? -12.505 -20.433 -26.059 1.00 101.94 62 LEU A N 1
ATOM 489 C CA . LEU A 1 62 ? -12.080 -20.235 -27.438 1.00 98.38 62 LEU A CA 1
ATOM 490 C C . LEU A 1 62 ? -11.382 -21.492 -27.940 1.00 104.02 62 LEU A C 1
ATOM 491 O O . LEU A 1 62 ? -10.514 -22.045 -27.255 1.00 98.64 62 LEU A O 1
ATOM 496 N N . THR A 1 63 ? -11.762 -21.943 -29.134 1.00 100.76 63 THR A N 1
ATOM 497 C CA . THR A 1 63 ? -11.201 -23.144 -29.733 1.00 95.62 63 THR A CA 1
ATOM 498 C C . THR A 1 63 ? -10.840 -22.880 -31.184 1.00 99.70 63 THR A C 1
ATOM 499 O O . THR A 1 63 ? -11.583 -22.212 -31.908 1.00 111.77 63 THR A O 1
ATOM 503 N N . VAL A 1 64 ? -9.692 -23.400 -31.602 1.00 97.17 64 VAL A N 1
ATOM 504 C CA . VAL A 1 64 ? -9.344 -23.488 -33.011 1.00 110.06 64 VAL A CA 1
ATOM 505 C C . VAL A 1 64 ? -8.902 -24.918 -33.276 1.00 106.57 64 VAL A C 1
ATOM 506 O O . VAL A 1 64 ? -8.211 -25.527 -32.449 1.00 100.15 64 VAL A O 1
ATOM 510 N N . ASN A 1 65 ? -9.353 -25.470 -34.403 1.00 99.38 65 ASN A N 1
ATOM 511 C CA . ASN A 1 65 ? -9.083 -26.862 -34.772 1.00 117.25 65 ASN A CA 1
ATOM 512 C C . ASN A 1 65 ? -9.433 -27.824 -33.636 1.00 109.33 65 ASN A C 1
ATOM 513 O O . ASN A 1 65 ? -8.736 -28.815 -33.399 1.00 105.93 65 ASN A O 1
ATOM 518 N N . GLY A 1 66 ? -10.519 -27.537 -32.928 1.00 94.17 66 GLY A N 1
ATOM 519 C CA . GLY A 1 66 ? -10.948 -28.332 -31.789 1.00 111.67 66 GLY A CA 1
ATOM 520 C C . GLY A 1 66 ? -10.265 -28.021 -30.464 1.00 106.96 66 GLY A C 1
ATOM 521 O O . GLY A 1 66 ? -10.916 -28.041 -29.418 1.00 111.77 66 GLY A O 1
ATOM 522 N N . GLU A 1 67 ? -8.965 -27.720 -30.496 1.00 103.61 67 GLU A N 1
ATOM 523 C CA . GLU A 1 67 ? -8.191 -27.550 -29.273 1.00 101.18 67 GLU A CA 1
ATOM 524 C C . GLU A 1 67 ? -8.674 -26.343 -28.472 1.00 92.75 67 GLU A C 1
ATOM 525 O O . GLU A 1 67 ? -9.006 -25.294 -29.030 1.00 98.01 67 GLU A O 1
ATOM 531 N N . LEU A 1 68 ? -8.709 -26.496 -27.152 1.00 82.78 68 LEU A N 1
ATOM 532 C CA . LEU A 1 68 ? -9.182 -25.444 -26.258 1.00 77.07 68 LEU A CA 1
ATOM 533 C C . LEU A 1 68 ? -8.027 -24.523 -25.884 1.00 69.55 68 LEU A C 1
ATOM 534 O O . LEU A 1 68 ? -7.011 -24.983 -25.355 1.00 67.57 68 LEU A O 1
ATOM 539 N N . LEU A 1 69 ? -8.201 -23.223 -26.132 1.00 68.28 69 LEU A N 1
ATOM 540 C CA . LEU A 1 69 ? -7.127 -22.247 -26.011 1.00 66.42 69 LEU A CA 1
ATOM 541 C C . LEU A 1 69 ? -7.303 -21.381 -24.740 1.00 72.35 69 LEU A C 1
ATOM 542 O O . LEU A 1 69 ? -6.535 -21.531 -23.795 1.00 86.57 69 LEU A O 1
ATOM 547 N N . PHE A 1 70 ? -8.283 -20.498 -24.728 1.00 73.06 70 PHE A N 1
ATOM 548 C CA . PHE A 1 70 ? -8.548 -19.659 -23.567 1.00 74.13 70 PHE A CA 1
ATOM 549 C C . PHE A 1 70 ? -9.988 -19.848 -23.115 1.00 82.13 70 PHE A C 1
ATOM 550 O O . PHE A 1 70 ? -10.844 -20.327 -23.864 1.00 80.78 70 PHE A O 1
ATOM 558 N N . PHE A 1 71 ? -10.251 -19.454 -21.872 1.00 83.23 71 PHE A N 1
ATOM 559 C CA . PHE A 1 71 ? -11.599 -19.467 -21.330 1.00 85.69 71 PHE A CA 1
ATOM 560 C C . PHE A 1 71 ? -11.780 -18.251 -20.438 1.00 88.26 71 PHE A C 1
ATOM 561 O O . PHE A 1 71 ? -10.813 -17.640 -19.979 1.00 91.29 71 PHE A O 1
ATOM 569 N N . ARG A 1 72 ? -13.038 -17.889 -20.221 1.00 89.02 72 ARG A N 1
ATOM 570 C CA . ARG A 1 72 ? -13.377 -16.783 -19.344 1.00 82.59 72 ARG A CA 1
ATOM 571 C C . ARG A 1 72 ? -14.739 -17.073 -18.734 1.00 96.80 72 ARG A C 1
ATOM 572 O O . ARG A 1 72 ? -15.504 -17.887 -19.255 1.00 102.17 72 ARG A O 1
ATOM 580 N N . GLN A 1 73 ? -15.039 -16.408 -17.622 1.00 87.88 73 GLN A N 1
ATOM 581 C CA . GLN A 1 73 ? -16.334 -16.541 -16.970 1.00 97.62 73 GLN A CA 1
ATOM 582 C C . GLN A 1 73 ? -17.079 -15.218 -17.065 1.00 116.21 73 GLN A C 1
ATOM 583 O O . GLN A 1 73 ? -16.554 -14.173 -16.661 1.00 112.59 73 GLN A O 1
ATOM 589 N N . ARG A 1 74 ? -18.300 -15.267 -17.602 1.00 124.26 74 ARG A N 1
ATOM 590 C CA . ARG A 1 74 ? -19.121 -14.077 -17.840 1.00 136.81 74 ARG A CA 1
ATOM 591 C C . ARG A 1 74 ? -18.335 -13.153 -18.753 1.00 133.47 74 ARG A C 1
ATOM 592 O O . ARG A 1 74 ? -18.036 -13.550 -19.901 1.00 117.44 74 ARG A O 1
ATOM 594 N N . GLU A 1 75 ? -17.983 -11.941 -18.334 1.00 138.96 75 GLU A N 1
ATOM 595 C CA . GLU A 1 75 ? -17.188 -11.038 -19.146 1.00 134.02 75 GLU A CA 1
ATOM 596 C C . GLU A 1 75 ? -15.809 -10.799 -18.545 1.00 125.58 75 GLU A C 1
ATOM 597 O O . GLU A 1 75 ? -15.135 -9.837 -18.921 1.00 126.07 75 GLU A O 1
ATOM 603 N N . GLY A 1 76 ? -15.380 -11.645 -17.611 1.00 117.72 76 GLY A N 1
ATOM 604 C CA . GLY A 1 76 ? -14.116 -11.450 -16.938 1.00 116.10 76 GLY A CA 1
ATOM 605 C C . GLY A 1 76 ? -12.914 -11.639 -17.844 1.00 121.61 76 GLY A C 1
ATOM 606 O O . GLY A 1 76 ? -13.040 -11.793 -19.063 1.00 118.29 76 GLY A O 1
ATOM 607 N N . PRO A 1 77 ? -11.719 -11.640 -17.258 1.00 119.99 77 PRO A N 1
ATOM 608 C CA . PRO A 1 77 ? -10.504 -11.763 -18.067 1.00 110.26 77 PRO A CA 1
ATOM 609 C C . PRO A 1 77 ? -10.352 -13.170 -18.611 1.00 101.47 77 PRO A C 1
ATOM 610 O O . PRO A 1 77 ? -10.879 -14.142 -18.066 1.00 102.50 77 PRO A O 1
ATOM 614 N N . PHE A 1 78 ? -9.620 -13.268 -19.712 1.00 92.46 78 PHE A N 1
ATOM 615 C CA . PHE A 1 78 ? -9.315 -14.567 -20.280 1.00 80.02 78 PHE A CA 1
ATOM 616 C C . PHE A 1 78 ? -8.231 -15.257 -19.460 1.00 77.72 78 PHE A C 1
ATOM 617 O O . PHE A 1 78 ? -7.341 -14.612 -18.898 1.00 84.52 78 PHE A O 1
ATOM 625 N N . TYR A 1 79 ? -8.330 -16.584 -19.379 1.00 68.97 79 TYR A N 1
ATOM 626 C CA . TYR A 1 79 ? -7.313 -17.466 -18.836 1.00 72.05 79 TYR A CA 1
ATOM 627 C C . TYR A 1 79 ? -6.913 -18.485 -19.896 1.00 72.60 79 TYR A C 1
ATOM 628 O O . TYR A 1 79 ? -7.787 -19.065 -20.545 1.00 76.42 79 TYR A O 1
ATOM 637 N N . PRO A 1 80 ? -5.620 -18.743 -20.080 1.00 73.82 80 PRO A N 1
ATOM 638 C CA . PRO A 1 80 ? -5.219 -19.854 -20.951 1.00 67.77 80 PRO A CA 1
ATOM 639 C C . PRO A 1 80 ? -5.558 -21.181 -20.302 1.00 73.15 80 PRO A C 1
ATOM 640 O O . PRO A 1 80 ? -5.480 -21.326 -19.080 1.00 62.80 80 PRO A O 1
ATOM 644 N N . THR A 1 81 ? -5.939 -22.155 -21.125 1.00 56.65 81 THR A N 1
ATOM 645 C CA . THR A 1 81 ? -6.040 -23.516 -20.620 1.00 60.41 81 THR A CA 1
ATOM 646 C C . THR A 1 81 ? -4.648 -24.050 -20.309 1.00 63.19 81 THR A C 1
ATOM 647 O O . THR A 1 81 ? -3.637 -23.546 -20.806 1.00 72.43 81 THR A O 1
ATOM 651 N N . LEU A 1 82 ? -4.594 -25.098 -19.483 1.00 58.87 82 LEU A N 1
ATOM 652 C CA . LEU A 1 82 ? -3.283 -25.648 -19.167 1.00 55.24 82 LEU A CA 1
ATOM 653 C C . LEU A 1 82 ? -2.678 -26.356 -20.373 1.00 65.99 82 LEU A C 1
ATOM 654 O O . LEU A 1 82 ? -1.454 -26.338 -20.553 1.00 65.94 82 LEU A O 1
ATOM 659 N N . ARG A 1 83 ? -3.504 -27.005 -21.194 1.00 64.38 83 ARG A N 1
ATOM 660 C CA . ARG A 1 83 ? -2.957 -27.676 -22.375 1.00 86.33 83 ARG A CA 1
ATOM 661 C C . ARG A 1 83 ? -2.230 -26.686 -23.277 1.00 61.08 83 ARG A C 1
ATOM 662 O O . ARG A 1 83 ? -1.136 -26.972 -23.774 1.00 76.25 83 ARG A O 1
ATOM 670 N N . LEU A 1 84 ? -2.781 -25.491 -23.435 1.00 59.82 84 LEU A N 1
ATOM 671 C CA . LEU A 1 84 ? -2.108 -24.497 -24.257 1.00 68.44 84 LEU A CA 1
ATOM 672 C C . LEU A 1 84 ? -0.925 -23.877 -23.522 1.00 76.17 84 LEU A C 1
ATOM 673 O O . LEU A 1 84 ? 0.150 -23.690 -24.106 1.00 62.40 84 LEU A O 1
ATOM 678 N N . LEU A 1 85 ? -1.099 -23.562 -22.233 1.00 73.52 85 LEU A N 1
ATOM 679 C CA . LEU A 1 85 ? 0.016 -23.053 -21.446 1.00 60.55 85 LEU A CA 1
ATOM 680 C C . LEU A 1 85 ? 1.186 -24.020 -21.467 1.00 60.10 85 LEU A C 1
ATOM 681 O O . LEU A 1 85 ? 2.343 -23.595 -21.455 1.00 79.80 85 LEU A O 1
ATOM 686 N N . HIS A 1 86 ? 0.908 -25.323 -21.514 1.00 59.53 86 HIS A N 1
ATOM 687 C CA . HIS A 1 86 ? 1.976 -26.308 -21.622 1.00 62.19 86 HIS A CA 1
ATOM 688 C C . HIS A 1 86 ? 2.754 -26.153 -22.926 1.00 70.06 86 HIS A C 1
ATOM 689 O O . HIS A 1 86 ? 3.979 -26.330 -22.952 1.00 68.51 86 HIS A O 1
ATOM 696 N N . LYS A 1 87 ? 2.059 -25.850 -24.024 1.00 66.67 87 LYS A N 1
ATOM 697 C CA . LYS A 1 87 ? 2.750 -25.673 -25.306 1.00 77.65 87 LYS A CA 1
ATOM 698 C C . LYS A 1 87 ? 3.573 -24.386 -25.319 1.00 71.26 87 LYS A C 1
ATOM 699 O O . LYS A 1 87 ? 4.673 -24.354 -25.883 1.00 75.18 87 LYS A O 1
ATOM 705 N N . TYR A 1 88 ? 3.069 -23.322 -24.685 1.00 68.10 88 TYR A N 1
ATOM 706 C CA . TYR A 1 88 ? 3.743 -22.020 -24.634 1.00 73.25 88 TYR A CA 1
ATOM 707 C C . TYR A 1 88 ? 3.832 -21.563 -23.178 1.00 66.35 88 TYR A C 1
ATOM 708 O O . TYR A 1 88 ? 3.075 -20.683 -22.744 1.00 65.28 88 TYR A O 1
ATOM 717 N N . PRO A 1 89 ? 4.761 -22.124 -22.396 1.00 73.21 89 PRO A N 1
ATOM 718 C CA . PRO A 1 89 ? 4.729 -21.907 -20.932 1.00 79.24 89 PRO A CA 1
ATOM 719 C C . PRO A 1 89 ? 5.100 -20.500 -20.489 1.00 79.72 89 PRO A C 1
ATOM 720 O O . PRO A 1 89 ? 5.030 -20.211 -19.294 1.00 77.14 89 PRO A O 1
ATOM 724 N N . PHE A 1 90 ? 5.459 -19.612 -21.410 1.00 67.47 90 PHE A N 1
ATOM 725 C CA . PHE A 1 90 ? 5.854 -18.248 -21.098 1.00 69.29 90 PHE A CA 1
ATOM 726 C C . PHE A 1 90 ? 4.698 -17.267 -21.215 1.00 68.16 90 PHE A C 1
ATOM 727 O O . PHE A 1 90 ? 4.923 -16.052 -21.187 1.00 72.79 90 PHE A O 1
ATOM 735 N N . ILE A 1 91 ? 3.473 -17.765 -21.381 1.00 66.85 91 ILE A N 1
ATOM 736 C CA . ILE A 1 91 ? 2.333 -16.870 -21.555 1.00 80.63 91 ILE A CA 1
ATOM 737 C C . ILE A 1 91 ? 2.094 -16.058 -20.291 1.00 78.67 91 ILE A C 1
ATOM 738 O O . ILE A 1 91 ? 1.827 -14.851 -20.350 1.00 82.77 91 ILE A O 1
ATOM 743 N N . LEU A 1 92 ? 2.174 -16.706 -19.139 1.00 79.02 92 LEU A N 1
ATOM 744 C CA . LEU A 1 92 ? 1.906 -16.126 -17.837 1.00 70.83 92 LEU A CA 1
ATOM 745 C C . LEU A 1 92 ? 3.192 -15.989 -17.038 1.00 86.39 92 LEU A C 1
ATOM 746 O O . LEU A 1 92 ? 4.162 -16.720 -17.270 1.00 84.48 92 LEU A O 1
ATOM 751 N N . PRO A 1 93 ? 3.237 -15.072 -16.074 1.00 79.83 93 PRO A N 1
ATOM 752 C CA . PRO A 1 93 ? 4.318 -15.111 -15.089 1.00 75.75 93 PRO A CA 1
ATOM 753 C C . PRO A 1 93 ? 4.175 -16.367 -14.245 1.00 71.82 93 PRO A C 1
ATOM 754 O O . PRO A 1 93 ? 3.094 -16.948 -14.124 1.00 67.32 93 PRO A O 1
ATOM 758 N N . HIS A 1 94 ? 5.284 -16.798 -13.662 1.00 72.80 94 HIS A N 1
ATOM 759 C CA . HIS A 1 94 ? 5.302 -18.040 -12.905 1.00 67.92 94 HIS A CA 1
ATOM 760 C C . HIS A 1 94 ? 5.313 -17.759 -11.407 1.00 78.41 94 HIS A C 1
ATOM 761 O O . HIS A 1 94 ? 5.973 -16.826 -10.940 1.00 82.73 94 HIS A O 1
ATOM 768 N N . GLN A 1 95 ? 4.554 -18.561 -10.667 1.00 66.28 95 GLN A N 1
ATOM 769 C CA . GLN A 1 95 ? 4.725 -18.718 -9.231 1.00 71.47 95 GLN A CA 1
ATOM 770 C C . GLN A 1 95 ? 4.916 -20.202 -8.972 1.00 74.32 95 GLN A C 1
ATOM 771 O O . GLN A 1 95 ? 4.178 -21.025 -9.522 1.00 78.78 95 GLN A O 1
ATOM 777 N N . GLN A 1 96 ? 5.913 -20.552 -8.163 1.00 76.34 96 GLN A N 1
ATOM 778 C CA . GLN A 1 96 ? 6.268 -21.950 -7.948 1.00 74.96 96 GLN A CA 1
ATOM 779 C C . GLN A 1 96 ? 5.951 -22.362 -6.516 1.00 73.88 96 GLN A C 1
ATOM 780 O O . GLN A 1 96 ? 6.523 -21.816 -5.562 1.00 76.82 96 GLN A O 1
ATOM 786 N N . VAL A 1 97 ? 5.061 -23.339 -6.374 1.00 66.17 97 VAL A N 1
ATOM 787 C CA . VAL A 1 97 ? 4.711 -23.867 -5.058 1.00 68.12 97 VAL A CA 1
ATOM 788 C C . VAL A 1 97 ? 5.675 -24.995 -4.709 1.00 74.92 97 VAL A C 1
ATOM 789 O O . VAL A 1 97 ? 6.392 -25.532 -5.558 1.00 68.47 97 VAL A O 1
ATOM 793 N N . ASP A 1 98 ? 5.715 -25.354 -3.427 1.00 65.32 98 ASP A N 1
ATOM 794 C CA . ASP A 1 98 ? 6.617 -26.423 -3.024 1.00 68.14 98 ASP A CA 1
ATOM 795 C C . ASP A 1 98 ? 6.024 -27.785 -3.384 1.00 66.81 98 ASP A C 1
ATOM 796 O O . ASP A 1 98 ? 4.833 -27.916 -3.663 1.00 64.19 98 ASP A O 1
ATOM 801 N N . LYS A 1 99 ? 6.873 -28.816 -3.332 1.00 79.66 99 LYS A N 1
ATOM 802 C CA . LYS A 1 99 ? 6.438 -30.170 -3.672 1.00 77.36 99 LYS A CA 1
ATOM 803 C C . LYS A 1 99 ? 5.262 -30.621 -2.806 1.00 76.12 99 LYS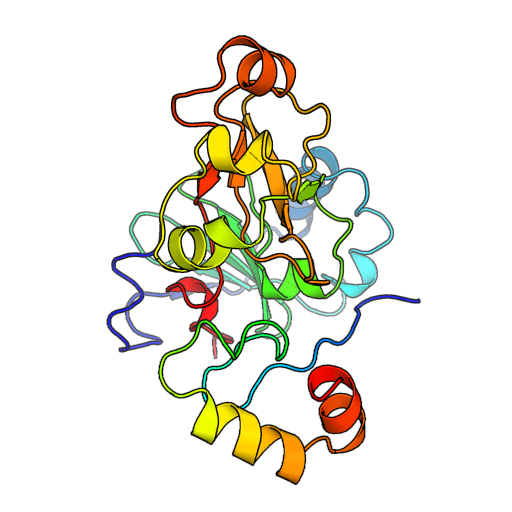 A C 1
ATOM 804 O O . LYS A 1 99 ? 4.291 -31.191 -3.319 1.00 75.31 99 LYS A O 1
ATOM 807 N N . GLY A 1 100 ? 5.312 -30.350 -1.501 1.00 84.89 100 GLY A N 1
ATOM 808 C CA . GLY A 1 100 ? 4.243 -30.765 -0.596 1.00 80.49 100 GLY A CA 1
ATOM 809 C C . GLY A 1 100 ? 2.881 -30.174 -0.915 1.00 70.42 100 GLY A C 1
ATOM 810 O O . GLY A 1 100 ? 1.872 -30.669 -0.399 1.00 77.46 100 GLY A O 1
ATOM 811 N N . ALA A 1 101 ? 2.822 -29.152 -1.759 1.00 72.72 101 ALA A N 1
ATOM 812 C CA . ALA A 1 101 ? 1.566 -28.491 -2.077 1.00 74.69 101 ALA A CA 1
ATOM 813 C C . ALA A 1 101 ? 0.845 -29.085 -3.282 1.00 76.92 101 ALA A C 1
ATOM 814 O O . ALA A 1 101 ? -0.332 -28.758 -3.497 1.00 63.31 101 ALA A O 1
ATOM 816 N N . ILE A 1 102 ? 1.513 -29.950 -4.056 1.00 70.47 102 ILE A N 1
ATOM 817 C CA . ILE A 1 102 ? 0.945 -30.436 -5.317 1.00 63.81 102 ILE A CA 1
ATOM 818 C C . ILE A 1 102 ? -0.383 -31.145 -5.078 1.00 62.80 102 ILE A C 1
ATOM 819 O O . ILE A 1 102 ? -1.398 -30.815 -5.703 1.00 56.95 102 ILE A O 1
ATOM 824 N N . LYS A 1 103 ? -0.406 -32.119 -4.155 1.00 69.64 103 LYS A N 1
ATOM 825 C CA . LYS A 1 103 ? -1.627 -32.901 -3.959 1.00 76.96 103 LYS A CA 1
ATOM 826 C C . LYS A 1 103 ? -2.795 -32.027 -3.535 1.00 70.06 103 LYS A C 1
ATOM 827 O O . LYS A 1 103 ? -3.954 -32.379 -3.776 1.00 76.77 103 LYS A O 1
ATOM 833 N N . PHE A 1 104 ? -2.521 -30.893 -2.902 1.00 70.29 104 PHE A N 1
ATOM 834 C CA . PHE A 1 104 ? -3.615 -30.022 -2.493 1.00 70.38 104 PHE A CA 1
ATOM 835 C C . PHE A 1 104 ? -4.126 -29.213 -3.676 1.00 60.73 104 PHE A C 1
ATOM 836 O O . PHE A 1 104 ? -5.335 -29.133 -3.906 1.00 60.27 104 PHE A O 1
ATOM 844 N N . VAL A 1 105 ? -3.213 -28.606 -4.432 1.00 57.66 105 VAL A N 1
ATOM 845 C CA . VAL A 1 105 ? -3.611 -27.902 -5.650 1.00 63.70 105 VAL A CA 1
ATOM 846 C C . VAL A 1 105 ? -4.334 -28.853 -6.600 1.00 68.05 105 VAL A C 1
ATOM 847 O O . VAL A 1 105 ? -5.355 -28.497 -7.205 1.00 73.65 105 VAL A O 1
ATOM 851 N N . LEU A 1 106 ? -3.851 -30.095 -6.701 1.00 65.82 106 LEU A N 1
ATOM 852 C CA . LEU A 1 106 ? -4.478 -31.135 -7.517 1.00 61.34 106 LEU A CA 1
ATOM 853 C C . LEU A 1 106 ? -5.884 -31.512 -7.058 1.00 68.93 106 LEU A C 1
ATOM 854 O O . LEU A 1 106 ? -6.579 -32.231 -7.782 1.00 70.96 106 LEU A O 1
ATOM 859 N N . SER A 1 107 ? -6.322 -31.083 -5.874 1.00 60.97 107 SER A N 1
ATOM 860 C CA . SER A 1 107 ? -7.683 -31.368 -5.434 1.00 61.51 107 SER A CA 1
ATOM 861 C C . SER A 1 107 ? -8.551 -30.118 -5.420 1.00 61.55 107 SER A C 1
ATOM 862 O O . SER A 1 107 ? -9.648 -30.137 -4.858 1.00 72.86 107 SER A O 1
ATOM 865 N N . GLY A 1 108 ? -8.090 -29.041 -6.059 1.00 67.12 108 GLY A N 1
ATOM 866 C CA . GLY A 1 108 ? -8.876 -27.835 -6.203 1.00 77.44 108 GLY A CA 1
ATOM 867 C C . GLY A 1 108 ? -8.616 -26.771 -5.167 1.00 76.47 108 GLY A C 1
ATOM 868 O O . GLY A 1 108 ? -9.289 -25.732 -5.189 1.00 75.51 108 GLY A O 1
ATOM 869 N N . ALA A 1 109 ? -7.664 -26.989 -4.266 1.00 82.12 109 ALA A N 1
ATOM 870 C CA . ALA A 1 109 ? -7.452 -26.061 -3.168 1.00 70.07 109 ALA A CA 1
ATOM 871 C C . ALA A 1 109 ? -6.699 -24.827 -3.639 1.00 66.52 109 ALA A C 1
ATOM 872 O O . ALA A 1 109 ? -5.785 -24.898 -4.472 1.00 63.42 109 ALA A O 1
ATOM 874 N N . ASN A 1 110 ? -7.097 -23.687 -3.099 1.00 63.67 110 ASN A N 1
ATOM 875 C CA . ASN A 1 110 ? -6.313 -22.488 -3.265 1.00 65.21 110 ASN A CA 1
ATOM 876 C C . ASN A 1 110 ? -4.933 -22.668 -2.630 1.00 78.25 110 ASN A C 1
ATOM 877 O O . ASN A 1 110 ? -4.678 -23.595 -1.851 1.00 75.96 110 ASN A O 1
ATOM 882 N N . ILE A 1 111 ? -4.031 -21.761 -2.990 1.00 77.00 111 ILE A N 1
ATOM 883 C CA . ILE A 1 111 ? -2.640 -21.807 -2.564 1.00 79.96 111 ILE A CA 1
ATOM 884 C C . ILE A 1 111 ? -2.476 -20.893 -1.358 1.00 89.91 111 ILE A C 1
ATOM 885 O O . ILE A 1 111 ? -2.692 -19.678 -1.456 1.00 86.95 111 ILE A O 1
ATOM 890 N N . MET A 1 112 ? -2.099 -21.480 -0.224 1.00 86.32 112 MET A N 1
ATOM 891 C CA . MET A 1 112 ? -1.768 -20.733 0.978 1.00 94.99 112 MET A CA 1
ATOM 892 C C . MET A 1 112 ? -0.340 -20.209 0.902 1.00 99.42 112 MET A C 1
ATOM 893 O O . MET A 1 112 ? 0.504 -20.735 0.174 1.00 111.56 112 MET A O 1
ATOM 898 N N . CYS A 1 113 ? -0.069 -19.169 1.689 1.00 100.87 113 CYS A N 1
ATOM 899 C CA . CYS A 1 113 ? 1.283 -18.622 1.749 1.00 89.81 113 CYS A CA 1
ATOM 900 C C . CYS A 1 113 ? 2.346 -19.631 2.187 1.00 100.29 113 CYS A C 1
ATOM 901 O O . CYS A 1 113 ? 3.466 -19.559 1.653 1.00 101.73 113 CYS A O 1
ATOM 904 N N . PRO A 1 114 ? 2.102 -20.553 3.134 1.00 109.26 114 PRO A N 1
ATOM 905 C CA . PRO A 1 114 ? 3.094 -21.622 3.362 1.00 102.43 114 PRO A CA 1
ATOM 906 C C . PRO A 1 114 ? 3.511 -22.335 2.087 1.00 89.64 114 PRO A C 1
ATOM 907 O O . PRO A 1 114 ? 4.660 -22.779 1.965 1.00 97.26 114 PRO A O 1
ATOM 911 N N . GLY A 1 115 ? 2.599 -22.460 1.126 1.00 79.07 115 GLY A N 1
ATOM 912 C CA . GLY A 1 115 ? 2.952 -23.048 -0.154 1.00 86.66 115 GLY A CA 1
ATOM 913 C C . GLY A 1 115 ? 3.942 -22.235 -0.966 1.00 89.15 115 GLY A C 1
ATOM 914 O O . GLY A 1 115 ? 4.650 -22.807 -1.800 1.00 78.48 115 GLY A O 1
ATOM 915 N N . LEU A 1 116 ? 4.019 -20.920 -0.732 1.00 85.03 116 LEU A N 1
ATOM 916 C CA . LEU A 1 116 ? 4.836 -20.028 -1.547 1.00 88.74 116 LEU A CA 1
ATOM 917 C C . LEU A 1 116 ? 6.095 -19.533 -0.854 1.00 93.18 116 LEU A C 1
ATOM 918 O O . LEU A 1 116 ? 7.026 -19.100 -1.543 1.00 95.98 116 LEU A O 1
ATOM 923 N N . THR A 1 117 ? 6.142 -19.592 0.475 1.00 79.43 117 THR A N 1
ATOM 924 C CA . THR A 1 117 ? 7.284 -19.186 1.279 1.00 90.22 117 THR A CA 1
ATOM 925 C C . THR A 1 117 ? 8.103 -20.371 1.773 1.00 87.08 117 THR A C 1
ATOM 926 O O . THR A 1 117 ? 9.053 -20.180 2.535 1.00 91.43 117 THR A O 1
ATOM 930 N N . SER A 1 118 ? 7.739 -21.586 1.377 1.00 99.21 118 SER A N 1
ATOM 931 C CA . SER A 1 118 ? 8.499 -22.767 1.739 1.00 110.45 118 SER A CA 1
ATOM 932 C C . SER A 1 118 ? 9.867 -22.743 1.062 1.00 111.08 118 SER A C 1
ATOM 933 O O . SER A 1 118 ? 10.091 -21.980 0.119 1.00 105.03 118 SER A O 1
ATOM 936 N N . PRO A 1 119 ? 10.809 -23.566 1.532 1.00 116.39 119 PRO A N 1
ATOM 937 C CA . PRO A 1 119 ? 12.116 -23.602 0.859 1.00 114.77 119 PRO A CA 1
ATOM 938 C C . PRO A 1 119 ? 12.027 -24.119 -0.564 1.00 106.77 119 PRO A C 1
ATOM 939 O O . PRO A 1 119 ? 12.729 -23.615 -1.450 1.00 104.44 119 PRO A O 1
ATOM 943 N N . GLY A 1 120 ? 11.167 -25.109 -0.808 1.00 102.77 120 GLY A N 1
ATOM 944 C CA . GLY A 1 120 ? 10.994 -25.625 -2.151 1.00 102.72 120 GLY A CA 1
ATOM 945 C C . GLY A 1 120 ? 10.229 -24.702 -3.075 1.00 96.32 120 GLY A C 1
ATOM 946 O O . GLY A 1 120 ? 10.198 -24.943 -4.284 1.00 99.41 120 GLY A O 1
ATOM 947 N N . ALA A 1 121 ? 9.618 -23.651 -2.543 1.00 93.37 121 ALA A N 1
ATOM 948 C CA . ALA A 1 121 ? 8.829 -22.747 -3.362 1.00 72.49 121 ALA A CA 1
ATOM 949 C C . ALA A 1 121 ? 9.687 -21.619 -3.919 1.00 76.84 121 ALA A C 1
ATOM 950 O O . ALA A 1 121 ? 10.823 -21.394 -3.492 1.00 84.21 121 ALA A O 1
ATOM 952 N N . LYS A 1 122 ? 9.121 -20.907 -4.892 1.00 76.48 122 LYS A N 1
ATOM 953 C CA . LYS A 1 122 ? 9.759 -19.740 -5.496 1.00 86.15 122 LYS A CA 1
ATOM 954 C C . LYS A 1 122 ? 8.669 -18.733 -5.815 1.00 88.66 122 LYS A C 1
ATOM 955 O O . LYS A 1 122 ? 7.798 -19.000 -6.649 1.00 86.47 122 LYS A O 1
ATOM 958 N N . LEU A 1 123 ? 8.712 -17.587 -5.146 1.00 83.05 123 LEU A N 1
ATOM 959 C CA . LEU A 1 123 ? 7.718 -16.538 -5.309 1.00 80.66 123 LEU A CA 1
ATOM 960 C C . LEU A 1 123 ? 8.373 -15.357 -6.014 1.00 83.36 123 LEU A C 1
ATOM 961 O O . LEU A 1 123 ? 9.500 -14.982 -5.681 1.00 94.59 123 LEU A O 1
ATOM 966 N N . TYR A 1 124 ? 7.680 -14.793 -6.996 1.00 91.38 124 TYR A N 1
ATOM 967 C CA . TYR A 1 124 ? 8.181 -13.709 -7.827 1.00 96.53 124 TYR A CA 1
ATOM 968 C C . TYR A 1 124 ? 7.254 -12.507 -7.708 1.00 84.57 124 TYR A C 1
ATOM 969 O O . TYR A 1 124 ? 6.082 -12.659 -7.345 1.00 87.55 124 TYR A O 1
ATOM 978 N N . PRO A 1 125 ? 7.738 -11.299 -8.000 1.00 95.38 125 PRO A N 1
ATOM 979 C CA . PRO A 1 125 ? 6.881 -10.115 -7.848 1.00 98.57 125 PRO A CA 1
ATOM 980 C C . PRO A 1 125 ? 5.643 -10.225 -8.722 1.00 103.53 125 PRO A C 1
ATOM 981 O O . PRO A 1 125 ? 5.718 -10.597 -9.895 1.00 99.60 125 PRO A O 1
ATOM 985 N N . ALA A 1 126 ? 4.495 -9.913 -8.130 1.00 107.06 126 ALA A N 1
ATOM 986 C CA . ALA A 1 126 ? 3.225 -9.996 -8.834 1.00 98.11 126 ALA A CA 1
ATOM 987 C C . ALA A 1 126 ? 2.213 -9.137 -8.098 1.00 103.97 126 ALA A C 1
ATOM 988 O O . ALA A 1 126 ? 2.059 -9.262 -6.878 1.00 107.70 126 ALA A O 1
ATOM 990 N N . ALA A 1 127 ? 1.539 -8.264 -8.837 1.00 98.98 127 ALA A N 1
ATOM 991 C CA . ALA A 1 127 ? 0.491 -7.447 -8.261 1.00 99.83 127 ALA A CA 1
ATOM 992 C C . ALA A 1 127 ? -0.787 -8.261 -8.095 1.00 98.43 127 ALA A C 1
ATOM 993 O O . ALA A 1 127 ? -0.940 -9.361 -8.635 1.00 86.49 127 ALA A O 1
ATOM 995 N N . VAL A 1 128 ? -1.717 -7.693 -7.329 1.00 96.61 128 VAL A N 1
ATOM 996 C CA . VAL A 1 128 ? -2.999 -8.335 -7.084 1.00 88.35 128 VAL A CA 1
ATOM 997 C C . VAL A 1 128 ? -3.780 -8.454 -8.386 1.00 91.89 128 VAL A C 1
ATOM 998 O O . VAL A 1 128 ? -3.736 -7.561 -9.242 1.00 106.60 128 VAL A O 1
ATOM 1002 N N . ASP A 1 129 ? -4.476 -9.582 -8.550 1.00 92.23 129 ASP A N 1
ATOM 1003 C CA . ASP A 1 129 ? -5.356 -9.874 -9.681 1.00 96.09 129 ASP A CA 1
ATOM 1004 C C . ASP A 1 129 ? -4.601 -10.211 -10.966 1.00 106.97 129 ASP A C 1
ATOM 1005 O O . ASP A 1 129 ? -5.208 -10.263 -12.042 1.00 109.81 129 ASP A O 1
ATOM 1010 N N . THR A 1 130 ? -3.296 -10.465 -10.892 1.00 100.34 130 THR A N 1
ATOM 1011 C CA . THR A 1 130 ? -2.534 -10.860 -12.071 1.00 93.31 130 THR A CA 1
ATOM 1012 C C . THR A 1 130 ? -2.588 -12.373 -12.253 1.00 88.15 130 THR A C 1
ATOM 1013 O O . THR A 1 130 ? -2.485 -13.135 -11.289 1.00 90.96 130 THR A O 1
ATOM 1017 N N . ILE A 1 131 ? -2.759 -12.802 -13.498 1.00 85.56 131 ILE A N 1
ATOM 1018 C CA . ILE A 1 131 ? -2.838 -14.223 -13.816 1.00 80.91 131 ILE A CA 1
ATOM 1019 C C . ILE A 1 131 ? -1.434 -14.808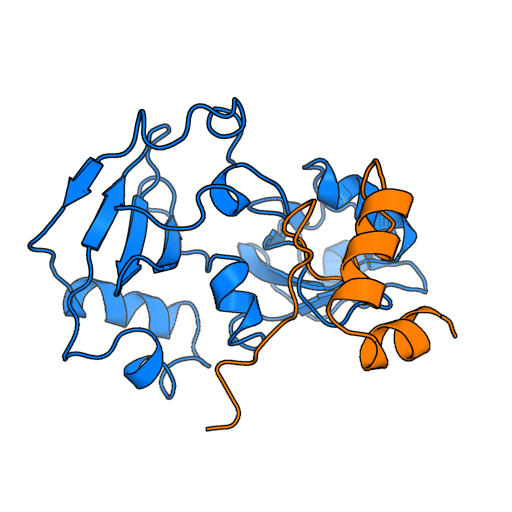 -13.807 1.00 80.40 131 ILE A C 1
ATOM 1020 O O . ILE A 1 131 ? -0.523 -14.283 -14.459 1.00 94.18 131 ILE A O 1
ATOM 1025 N N . VAL A 1 132 ? -1.255 -15.912 -13.091 1.00 68.80 132 VAL A N 1
ATOM 1026 C CA . VAL A 1 132 ? 0.054 -16.541 -12.987 1.00 68.91 132 VAL A CA 1
ATOM 1027 C C . VAL A 1 132 ? -0.067 -18.026 -13.289 1.00 68.99 132 VAL A C 1
ATOM 1028 O O . VAL A 1 132 ? -1.122 -18.640 -13.099 1.00 65.80 132 VAL A O 1
ATOM 1032 N N . ALA A 1 133 ? 1.032 -18.599 -13.776 1.00 64.24 133 ALA A N 1
ATOM 1033 C CA . ALA A 1 133 ? 1.154 -20.037 -13.952 1.00 70.28 133 ALA A CA 1
ATOM 1034 C C . ALA A 1 133 ? 1.730 -20.649 -12.683 1.00 70.41 133 ALA A C 1
ATOM 1035 O O . ALA A 1 133 ? 2.782 -20.214 -12.202 1.00 61.15 133 ALA A O 1
ATOM 1037 N 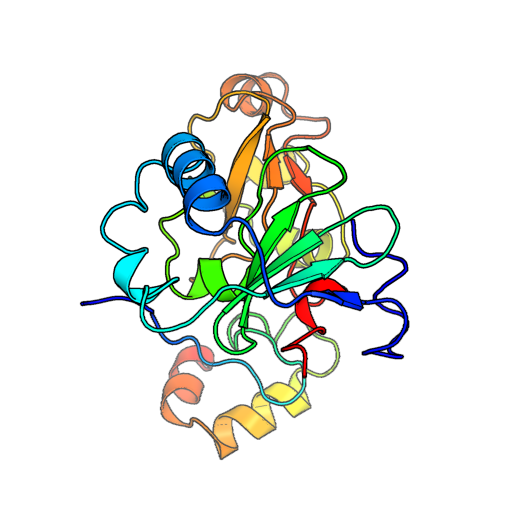N . ILE A 1 134 ? 1.049 -21.661 -12.148 1.00 65.12 134 ILE A N 1
ATOM 1038 C CA . ILE A 1 134 ? 1.495 -22.320 -10.926 1.00 66.03 134 ILE A CA 1
ATOM 1039 C C . ILE A 1 134 ? 2.383 -23.492 -11.327 1.00 64.14 134 ILE A C 1
ATOM 1040 O O . ILE A 1 134 ? 1.899 -24.565 -11.696 1.00 69.43 134 ILE A O 1
ATOM 1045 N N . MET A 1 135 ? 3.689 -23.278 -11.257 1.00 59.97 135 MET A N 1
ATOM 1046 C CA . MET A 1 135 ? 4.668 -24.342 -11.379 1.00 55.69 135 MET A CA 1
ATOM 1047 C C . MET A 1 135 ? 4.878 -25.021 -10.026 1.00 66.25 135 MET A C 1
ATOM 1048 O O . MET A 1 135 ? 4.585 -24.460 -8.969 1.00 76.19 135 MET A O 1
ATOM 1053 N N . ALA A 1 136 ? 5.380 -26.247 -10.068 1.00 57.81 136 ALA A N 1
ATOM 1054 C CA . ALA A 1 136 ? 5.685 -26.991 -8.858 1.00 65.74 136 ALA A CA 1
ATOM 1055 C C . ALA A 1 136 ? 7.185 -27.230 -8.783 1.00 78.94 136 ALA A C 1
ATOM 1056 O O . ALA A 1 136 ? 7.919 -27.027 -9.754 1.00 92.79 136 ALA A O 1
ATOM 1058 N N . GLU A 1 137 ? 7.626 -27.701 -7.619 1.00 74.18 137 GLU A N 1
ATOM 1059 C CA . GLU A 1 137 ? 9.034 -27.693 -7.242 1.00 74.97 137 GLU A CA 1
ATOM 1060 C C . GLU A 1 137 ? 9.921 -28.430 -8.240 1.00 87.15 137 GLU A C 1
ATOM 1061 O O . GLU A 1 137 ? 10.731 -27.806 -8.937 1.00 106.87 137 GLU A O 1
ATOM 1067 N N . GLY A 1 138 ? 9.790 -29.748 -8.323 1.00 84.11 138 GLY A N 1
ATOM 1068 C CA . GLY A 1 138 ? 10.659 -30.497 -9.212 1.00 86.48 138 GLY A CA 1
ATOM 1069 C C . GLY A 1 138 ? 9.998 -30.853 -10.526 1.00 88.43 138 GLY A C 1
ATOM 1070 O O . GLY A 1 138 ? 10.340 -31.859 -11.156 1.00 96.89 138 GLY A O 1
ATOM 1071 N N . LYS A 1 139 ? 9.045 -30.033 -10.949 1.00 69.96 139 LYS A N 1
ATOM 1072 C CA . LYS A 1 139 ? 8.251 -30.320 -12.128 1.00 76.82 139 LYS A CA 1
ATOM 1073 C C . LYS A 1 139 ? 8.472 -29.237 -13.178 1.00 87.60 139 LYS A C 1
ATOM 1074 O O . LYS A 1 139 ? 8.628 -28.053 -12.862 1.00 86.48 139 LYS A O 1
ATOM 1080 N N . GLN A 1 140 ? 8.483 -29.665 -14.436 1.00 82.49 140 GLN A N 1
ATOM 1081 C CA . GLN A 1 140 ? 8.785 -28.786 -15.557 1.00 84.93 140 GLN A CA 1
ATOM 1082 C C . GLN A 1 140 ? 7.554 -28.058 -16.089 1.00 69.91 140 GLN A C 1
ATOM 1083 O O . GLN A 1 140 ? 7.674 -26.933 -16.591 1.00 69.50 140 GLN A O 1
ATOM 1089 N N . HIS A 1 141 ? 6.367 -28.638 -15.921 1.00 65.44 141 HIS A N 1
ATOM 1090 C CA . HIS A 1 141 ? 5.140 -28.135 -16.521 1.00 67.80 141 HIS A CA 1
ATOM 1091 C C . HIS A 1 141 ? 4.174 -27.591 -15.480 1.00 70.19 141 HIS A C 1
ATOM 1092 O O . HIS A 1 141 ? 4.038 -28.138 -14.381 1.00 60.52 141 HIS A O 1
ATOM 1099 N N . ALA A 1 142 ? 3.467 -26.535 -15.874 1.00 58.58 142 ALA A N 1
ATOM 1100 C CA . ALA A 1 142 ? 2.488 -25.896 -15.010 1.00 58.04 142 ALA A CA 1
ATOM 1101 C C . ALA A 1 142 ? 1.479 -26.896 -14.467 1.00 72.48 142 ALA A C 1
ATOM 1102 O O . ALA A 1 142 ? 1.028 -27.805 -15.167 1.00 59.94 142 ALA A O 1
ATOM 1104 N N . LEU A 1 143 ? 1.132 -26.711 -13.199 1.00 62.19 143 LEU A N 1
ATOM 1105 C CA . LEU A 1 143 ? 0.173 -27.519 -12.472 1.00 55.22 143 LEU A CA 1
ATOM 1106 C C . LEU A 1 143 ? -1.191 -26.854 -12.406 1.00 57.73 143 LEU A C 1
ATOM 1107 O O . LEU A 1 143 ? -2.212 -27.533 -12.262 1.00 52.75 143 LEU A O 1
ATOM 1112 N N . CYS A 1 144 ? -1.224 -25.540 -12.538 1.00 52.86 144 CYS A N 1
ATOM 1113 C CA . CYS A 1 144 ? -2.432 -24.811 -12.228 1.00 50.21 144 CYS A CA 1
ATOM 1114 C C . CYS A 1 144 ? -2.291 -23.409 -12.791 1.00 47.62 144 CYS A C 1
ATOM 1115 O O . CYS A 1 144 ? -1.180 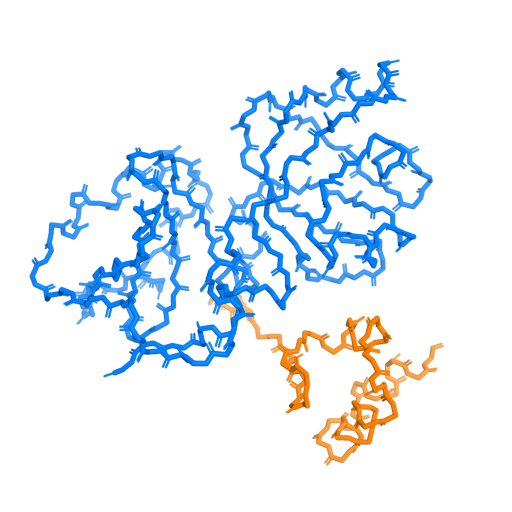-22.923 -13.019 1.00 61.21 144 CYS A O 1
ATOM 1118 N N . VAL A 1 145 ? -3.424 -22.788 -13.072 1.00 53.59 145 VAL A N 1
ATOM 1119 C CA A VAL A 1 145 ? -3.466 -21.374 -13.404 0.29 53.95 145 VAL A CA 1
ATOM 1120 C CA B VAL A 1 145 ? -3.502 -21.376 -13.428 0.71 52.41 145 VAL A CA 1
ATOM 1121 C C . VAL A 1 145 ? -4.272 -20.679 -12.312 1.00 54.69 145 VAL A C 1
ATOM 1122 O O . VAL A 1 145 ? -5.356 -21.136 -11.947 1.00 61.62 145 VAL A O 1
ATOM 1129 N N . GLY A 1 146 ? -3.718 -19.591 -11.788 1.00 58.04 146 GLY A N 1
ATOM 1130 C CA . GLY A 1 146 ? -4.330 -18.891 -10.674 1.00 56.42 146 GLY A CA 1
ATOM 1131 C C . GLY A 1 146 ? -4.250 -17.390 -10.867 1.00 73.76 146 GLY A C 1
ATOM 1132 O O . GLY A 1 146 ? -3.751 -16.896 -11.879 1.00 66.52 146 GLY A O 1
ATOM 1133 N N . VAL A 1 147 ? -4.761 -16.676 -9.868 1.00 65.59 147 VAL A N 1
ATOM 1134 C CA . VAL A 1 147 ? -4.777 -15.225 -9.893 1.00 65.87 147 VAL A CA 1
ATOM 1135 C C . VAL A 1 147 ? -4.417 -14.727 -8.502 1.00 81.17 147 VAL A C 1
ATOM 1136 O O . VAL A 1 147 ? -5.011 -15.158 -7.508 1.00 80.32 147 VAL A O 1
ATOM 1140 N N . MET A 1 148 ? -3.425 -13.840 -8.431 1.00 81.80 148 MET A N 1
ATOM 1141 C CA . MET A 1 148 ? -2.960 -13.337 -7.147 1.00 87.88 148 MET A CA 1
ATOM 1142 C C . MET A 1 148 ? -4.100 -12.654 -6.404 1.00 83.77 148 MET A C 1
ATOM 1143 O O . MET A 1 148 ? -4.681 -11.681 -6.896 1.00 90.84 148 MET A O 1
ATOM 1148 N N . LYS A 1 149 ? -4.439 -13.184 -5.231 1.00 93.46 149 LYS A N 1
ATOM 1149 C CA . LYS A 1 149 ? -5.375 -12.520 -4.336 1.00 89.00 149 LYS A CA 1
ATOM 1150 C C . LYS A 1 149 ? -4.673 -11.616 -3.336 1.00 102.24 149 LYS A C 1
ATOM 1151 O O . LYS A 1 149 ? -5.335 -10.805 -2.678 1.00 102.52 149 LYS A O 1
ATOM 1157 N N . MET A 1 150 ? -3.357 -11.752 -3.199 1.00 97.31 150 MET A N 1
ATOM 1158 C CA . MET A 1 150 ? -2.529 -10.815 -2.459 1.00 92.22 150 MET A CA 1
ATOM 1159 C C . MET A 1 150 ? -1.254 -10.577 -3.251 1.00 96.57 150 MET A C 1
ATOM 1160 O O . MET A 1 150 ? -0.800 -11.448 -3.998 1.00 98.81 150 MET A O 1
ATOM 1165 N N . SER A 1 151 ? -0.687 -9.386 -3.088 1.00 99.52 151 SER A N 1
ATOM 1166 C CA . SER A 1 151 ? 0.568 -9.062 -3.742 1.00 98.20 151 SER A CA 1
ATOM 1167 C C . SER A 1 151 ? 1.679 -9.994 -3.267 1.00 101.16 151 SER A C 1
ATOM 1168 O O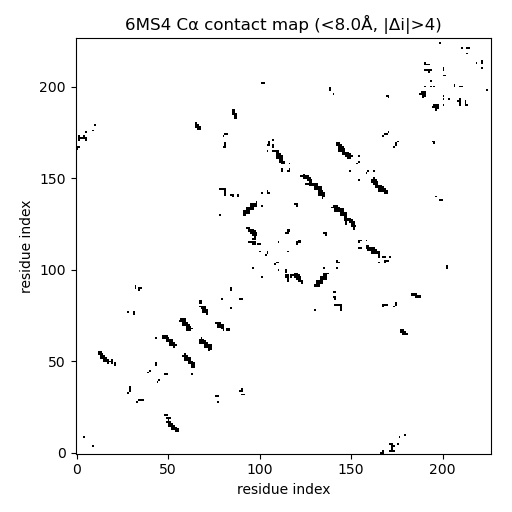 . SER A 1 151 ? 1.611 -10.587 -2.188 1.00 106.43 151 SER A O 1
ATOM 1171 N N . ALA A 1 152 ? 2.716 -10.118 -4.096 1.00 100.22 152 ALA A N 1
ATOM 1172 C CA . ALA A 1 152 ? 3.860 -10.942 -3.725 1.00 93.57 152 ALA A CA 1
ATOM 1173 C C . ALA A 1 152 ? 4.495 -10.451 -2.433 1.00 93.78 152 ALA A C 1
ATOM 1174 O O . ALA A 1 152 ? 4.911 -11.257 -1.594 1.00 95.81 152 ALA A O 1
ATOM 1176 N N . GLU A 1 153 ? 4.583 -9.131 -2.254 1.00 105.47 153 GLU A N 1
ATOM 1177 C CA . GLU A 1 153 ? 5.165 -8.604 -1.025 1.00 123.70 153 GLU A CA 1
ATOM 1178 C C . GLU A 1 153 ? 4.272 -8.889 0.178 1.00 118.91 153 GLU A C 1
ATOM 1179 O O . GLU A 1 153 ? 4.773 -9.176 1.271 1.00 126.85 153 GLU A O 1
ATOM 1185 N N . ASP A 1 154 ? 2.947 -8.825 -0.004 1.00 116.34 154 ASP A N 1
ATOM 1186 C CA . ASP A 1 154 ? 2.033 -9.156 1.088 1.00 125.32 154 ASP A CA 1
ATOM 1187 C C . ASP A 1 154 ? 2.137 -10.628 1.469 1.00 121.45 154 ASP A C 1
ATOM 1188 O O . ASP A 1 154 ? 2.125 -10.967 2.658 1.00 116.80 154 ASP A O 1
ATOM 1193 N N . ILE A 1 155 ? 2.231 -11.518 0.474 1.00 104.02 155 ILE A N 1
ATOM 1194 C CA . ILE A 1 155 ? 2.362 -12.946 0.758 1.00 97.80 155 ILE A CA 1
ATOM 1195 C C . ILE A 1 155 ? 3.583 -13.204 1.627 1.00 110.86 155 ILE A C 1
ATOM 1196 O O . ILE A 1 155 ? 3.565 -14.066 2.516 1.00 108.61 155 ILE A O 1
ATOM 1201 N N . GLU A 1 156 ? 4.657 -12.448 1.395 1.00 118.45 156 GLU A N 1
ATOM 1202 C CA . GLU A 1 156 ? 5.870 -12.614 2.184 1.00 130.04 156 GLU A CA 1
ATOM 1203 C C . GLU A 1 156 ? 5.666 -12.125 3.612 1.00 129.84 156 GLU A C 1
ATOM 1204 O O . GLU A 1 156 ? 5.862 -12.876 4.574 1.00 132.56 156 GLU A O 1
ATOM 1210 N N . LYS A 1 157 ? 5.272 -10.861 3.766 1.00 125.11 157 LYS A N 1
ATOM 1211 C CA . LYS A 1 157 ? 5.215 -10.262 5.094 1.00 127.84 157 LYS A CA 1
ATOM 1212 C C . LYS A 1 157 ? 4.078 -10.853 5.922 1.00 128.84 157 LYS A C 1
ATOM 1213 O O . LYS A 1 157 ? 4.279 -11.237 7.079 1.00 136.63 157 LYS A O 1
ATOM 1219 N N . VAL A 1 158 ? 2.878 -10.936 5.345 1.00 119.57 158 VAL A N 1
ATOM 1220 C CA . VAL A 1 158 ? 1.737 -11.476 6.081 1.00 126.56 158 VAL A CA 1
ATOM 1221 C C . VAL A 1 158 ? 1.923 -12.971 6.327 1.00 126.66 158 VAL A C 1
ATOM 1222 O O . VAL A 1 158 ? 1.825 -13.448 7.464 1.00 131.67 158 VAL A O 1
ATOM 1226 N N . ASN A 1 159 ? 2.179 -13.729 5.258 1.00 120.15 159 ASN A N 1
ATOM 1227 C CA . ASN A 1 159 ? 2.538 -15.150 5.333 1.00 113.22 159 ASN A CA 1
ATOM 1228 C C . ASN A 1 159 ? 1.428 -15.996 5.960 1.00 119.83 159 ASN A C 1
ATOM 1229 O O . ASN A 1 159 ? 1.687 -16.862 6.798 1.00 135.47 159 ASN A O 1
ATOM 1234 N N . LYS A 1 160 ? 0.184 -15.736 5.557 1.00 110.36 160 LYS A N 1
ATOM 1235 C CA . LYS A 1 160 ? -0.955 -16.629 5.771 1.00 114.68 160 LYS A CA 1
ATOM 1236 C C . LYS A 1 160 ? -2.184 -15.969 5.162 1.00 109.85 160 LYS A C 1
ATOM 1237 O O . LYS A 1 160 ? -2.167 -14.784 4.814 1.00 106.00 160 LYS A O 1
ATOM 1243 N N . GLY A 1 161 ? -3.250 -16.753 5.045 1.00 100.14 161 GLY A N 1
ATOM 1244 C CA . GLY A 1 161 ? -4.382 -16.392 4.216 1.00 101.39 161 GLY A CA 1
ATOM 1245 C C . GLY A 1 161 ? -4.210 -16.942 2.813 1.00 89.11 161 GLY A C 1
ATOM 1246 O O . GLY A 1 161 ? -3.245 -17.645 2.498 1.00 88.62 161 GLY A O 1
ATOM 1247 N N . ILE A 1 162 ? -5.176 -16.615 1.961 1.00 93.07 162 ILE A N 1
ATOM 1248 C CA . ILE A 1 162 ? -5.170 -17.080 0.575 1.00 81.51 162 ILE A CA 1
ATOM 1249 C C . ILE A 1 162 ? -4.222 -16.204 -0.230 1.00 89.00 162 ILE A C 1
ATOM 1250 O O . ILE A 1 162 ? -4.391 -14.983 -0.290 1.00 109.26 162 ILE A O 1
ATOM 1255 N N . GLY A 1 163 ? -3.231 -16.825 -0.864 1.00 97.21 163 GLY A N 1
ATOM 1256 C CA . GLY A 1 163 ? -2.321 -16.084 -1.713 1.00 89.58 163 GLY A CA 1
ATOM 1257 C C . GLY A 1 163 ? -2.726 -16.069 -3.174 1.00 81.55 163 GLY A C 1
ATOM 1258 O O . GLY A 1 163 ? -2.729 -15.015 -3.818 1.00 79.12 163 GLY A O 1
ATOM 1259 N N . ILE A 1 164 ? -3.059 -17.241 -3.709 1.00 79.95 164 ILE A N 1
ATOM 1260 C CA . ILE A 1 164 ? -3.384 -17.425 -5.121 1.00 77.20 164 ILE A CA 1
ATOM 1261 C C . ILE A 1 164 ? -4.655 -18.260 -5.213 1.00 78.84 164 ILE A C 1
ATOM 1262 O O . ILE A 1 164 ? -4.737 -19.335 -4.608 1.00 87.48 164 ILE A O 1
ATOM 1267 N N . GLU A 1 165 ? -5.655 -17.761 -5.944 1.00 63.57 165 GLU A N 1
ATOM 1268 C CA . GLU A 1 165 ? -6.879 -18.527 -6.151 1.00 63.45 165 GLU A CA 1
ATOM 1269 C C . GLU A 1 165 ? -6.650 -19.579 -7.222 1.00 70.51 165 GLU A C 1
ATOM 1270 O O . GLU A 1 165 ? -6.002 -19.308 -8.229 1.00 72.07 165 GLU A O 1
ATOM 1276 N N . ASN A 1 166 ? -7.181 -20.777 -6.991 1.00 79.40 166 ASN A N 1
ATOM 1277 C CA . ASN A 1 166 ? -7.044 -21.921 -7.887 1.00 72.45 166 ASN A CA 1
ATOM 1278 C C . ASN A 1 166 ? -8.198 -21.898 -8.883 1.00 79.49 166 ASN A C 1
ATOM 1279 O O . ASN A 1 166 ? -9.335 -22.236 -8.536 1.00 86.73 166 ASN A O 1
ATOM 1284 N N . ILE A 1 167 ? -7.908 -21.515 -10.120 1.00 78.41 167 ILE A N 1
ATOM 1285 C CA . ILE A 1 167 ? -8.936 -21.341 -11.138 1.00 77.51 167 ILE A CA 1
ATOM 1286 C C . ILE A 1 167 ? -9.086 -22.579 -12.002 1.00 66.33 167 ILE A C 1
ATOM 1287 O O . ILE A 1 167 ? -10.199 -23.030 -12.270 1.00 78.72 167 ILE A O 1
ATOM 1292 N N . HIS A 1 168 ? -7.966 -23.160 -12.415 1.00 62.32 168 HIS A N 1
ATOM 1293 C CA . HIS A 1 168 ? -7.975 -24.303 -13.318 1.00 68.72 168 HIS A CA 1
ATOM 1294 C C . HIS A 1 168 ? -6.727 -25.111 -13.018 1.00 57.20 168 HIS A C 1
ATOM 1295 O O . HIS A 1 168 ? -5.625 -24.559 -12.917 1.00 62.22 168 HIS A O 1
ATOM 1302 N N . TYR A 1 169 ? -6.920 -26.398 -12.772 1.00 54.26 169 TYR A N 1
ATOM 1303 C CA . TYR A 1 169 ? -5.826 -27.251 -12.354 1.00 50.43 169 TYR A CA 1
ATOM 1304 C C . TYR A 1 169 ? -5.866 -28.555 -13.130 1.00 48.78 169 TYR A C 1
ATOM 1305 O O . TYR A 1 169 ? -6.891 -28.934 -13.703 1.00 68.53 169 TYR A O 1
ATOM 1314 N N . LEU A 1 170 ? -4.726 -29.241 -13.127 1.00 53.21 170 LEU A N 1
ATOM 1315 C CA A LEU A 1 170 ? -4.626 -30.528 -13.801 0.10 58.26 170 LEU A CA 1
ATOM 1316 C CA B LEU A 1 170 ? -4.636 -30.521 -13.811 0.90 58.35 170 LEU A CA 1
ATOM 1317 C C . LEU A 1 170 ? -5.696 -31.478 -13.278 1.00 64.12 170 LEU A C 1
ATOM 1318 O O . LEU A 1 170 ? -5.979 -31.514 -12.082 1.00 68.19 170 LEU A O 1
ATOM 1327 N N . ASN A 1 171 ? -6.300 -32.235 -14.189 1.00 64.98 171 ASN A N 1
ATOM 1328 C CA . ASN A 1 171 ? -7.329 -33.228 -13.891 1.00 74.28 171 ASN A CA 1
ATOM 1329 C C . ASN A 1 171 ? -8.639 -32.620 -13.398 1.00 63.65 171 ASN A C 1
ATOM 1330 O O . ASN A 1 171 ? -9.493 -33.347 -12.872 1.00 63.26 171 ASN A O 1
ATOM 1335 N N . ASP A 1 172 ? -8.859 -31.316 -13.571 1.00 58.23 172 ASP A N 1
ATOM 1336 C CA . ASP A 1 172 ? -10.158 -30.751 -13.227 1.00 67.68 172 ASP A CA 1
ATOM 1337 C C . ASP A 1 172 ? -11.104 -30.922 -14.421 1.00 73.55 172 ASP A C 1
ATOM 1338 O O . ASP A 1 172 ? -10.755 -31.544 -15.428 1.00 73.49 172 ASP A O 1
ATOM 1343 N N . GLY A 1 173 ? -12.291 -30.313 -14.341 1.00 69.40 173 GLY A N 1
ATOM 1344 C CA . GLY A 1 173 ? -13.319 -30.562 -15.340 1.00 80.94 173 GLY A CA 1
ATOM 1345 C C . GLY A 1 173 ? -12.963 -30.058 -16.727 1.00 83.36 173 GLY A C 1
ATOM 1346 O O . GLY A 1 173 ? -13.336 -30.667 -17.731 1.00 89.82 173 GLY A O 1
ATOM 1347 N N . LEU A 1 174 ? -12.262 -28.926 -16.806 1.00 86.01 174 LEU A N 1
ATOM 1348 C CA . LEU A 1 174 ? -11.819 -28.436 -18.106 1.00 68.17 174 LEU A CA 1
ATOM 1349 C C . LEU A 1 174 ? -10.708 -29.308 -18.671 1.00 79.29 174 LEU A C 1
ATOM 1350 O O . LEU A 1 174 ? -10.614 -29.484 -19.892 1.00 88.06 174 LEU A O 1
ATOM 1355 N N . TRP A 1 175 ? -9.876 -29.880 -17.801 1.00 67.91 175 TRP A N 1
ATOM 1356 C CA . TRP A 1 175 ? -8.764 -30.697 -18.274 1.00 65.75 175 TRP A CA 1
ATOM 1357 C C . TRP A 1 175 ? -9.255 -31.920 -19.035 1.00 70.18 175 TRP A C 1
ATOM 1358 O O . TRP A 1 175 ? -8.620 -32.349 -20.006 1.00 76.31 175 TRP A O 1
ATOM 1369 N N . HIS A 1 176 ? -10.381 -32.497 -18.613 1.00 64.37 176 HIS A N 1
ATOM 1370 C CA . HIS A 1 176 ? -10.867 -33.729 -19.219 1.00 69.96 176 HIS A CA 1
ATOM 1371 C C . HIS A 1 176 ? -11.778 -33.491 -20.407 1.00 82.41 176 HIS A C 1
ATOM 1372 O O . HIS A 1 176 ? -12.055 -34.434 -21.155 1.00 86.37 176 HIS A O 1
ATOM 1379 N N . MET A 1 177 ? -12.267 -32.269 -20.586 1.00 78.11 177 MET A N 1
ATOM 1380 C CA . MET A 1 177 ? -12.842 -31.858 -21.862 1.00 105.07 177 MET A CA 1
ATOM 1381 C C . MET A 1 177 ? -11.684 -31.689 -22.845 1.00 114.09 177 MET A C 1
ATOM 1382 O O . MET A 1 177 ? -11.194 -30.586 -23.095 1.00 114.74 177 MET A O 1
ATOM 1387 N N . LYS A 1 178 ? -11.232 -32.821 -23.401 1.00 125.41 178 LYS A N 1
ATOM 1388 C CA . LYS A 1 178 ? -10.016 -32.826 -24.215 1.00 142.71 178 LYS A CA 1
ATOM 1389 C C . LYS A 1 178 ? -10.146 -31.889 -25.412 1.00 156.21 178 LYS A C 1
ATOM 1390 O O . LYS A 1 178 ? -9.436 -30.881 -25.502 1.00 153.18 178 LYS A O 1
ATOM 1392 N N . THR A 1 179 ? -11.027 -32.227 -26.357 1.00 161.43 179 THR A N 1
ATOM 1393 C CA . THR A 1 179 ? -11.419 -31.354 -27.461 1.00 160.97 179 THR A CA 1
ATOM 1394 C C . THR A 1 179 ? -12.910 -31.515 -27.713 1.00 162.57 179 THR A C 1
ATOM 1395 O O . THR A 1 179 ? -13.508 -32.525 -27.336 1.00 166.05 179 THR A O 1
ATOM 1399 N N . TYR A 1 180 ? -13.497 -30.521 -28.375 1.00 160.50 180 TYR A N 1
ATOM 1400 C CA . TYR A 1 180 ? -14.921 -30.521 -28.684 1.00 161.88 180 TYR A CA 1
ATOM 1401 C C . TYR A 1 180 ? -15.125 -30.863 -30.152 1.00 172.36 180 TYR A C 1
ATOM 1402 O O . TYR A 1 180 ? -14.548 -30.214 -31.031 1.00 177.44 180 TYR A O 1
ATOM 1411 N N . LYS A 1 181 ? -15.960 -31.863 -30.413 1.00 181.56 181 LYS A N 1
ATOM 1412 C CA . LYS A 1 181 ? -16.380 -32.187 -31.773 1.00 188.92 181 LYS A CA 1
ATOM 1413 C C . LYS A 1 181 ? -17.879 -32.472 -31.809 1.00 195.07 181 LYS A C 1
ATOM 1414 O O . LYS A 1 181 ? -18.533 -32.367 -32.849 1.00 200.08 181 LYS A O 1
ATOM 1421 N N . GLY B 2 1 ? 10.647 -22.438 -35.069 1.00 106.83 25 GLY B N 1
ATOM 1422 C CA . GLY B 2 1 ? 9.953 -22.173 -33.825 1.00 82.76 25 GLY B CA 1
ATOM 1423 C C . GLY B 2 1 ? 10.177 -23.234 -32.757 1.00 101.15 25 GLY B C 1
ATOM 1424 O O . GLY B 2 1 ? 9.832 -24.402 -32.942 1.00 89.49 25 GLY B O 1
ATOM 1425 N N . ASP B 2 2 ? 10.757 -22.823 -31.625 1.00 107.27 26 ASP B N 1
ATOM 1426 C CA . ASP B 2 2 ? 11.030 -23.768 -30.547 1.00 117.29 26 ASP B CA 1
ATOM 1427 C C . ASP B 2 2 ? 9.740 -24.294 -29.917 1.00 105.22 26 ASP B C 1
ATOM 1428 O O . ASP B 2 2 ? 9.718 -25.409 -29.383 1.00 108.94 26 ASP B O 1
ATOM 1433 N N . TYR B 2 3 ? 8.664 -23.522 -29.990 1.00 81.41 27 TYR B N 1
ATOM 1434 C CA . TYR B 2 3 ? 7.340 -23.852 -29.492 1.00 79.91 27 TYR B CA 1
ATOM 1435 C C . TYR B 2 3 ? 6.372 -23.971 -30.667 1.00 88.22 27 TYR B C 1
ATOM 1436 O O . TYR B 2 3 ? 6.640 -23.434 -31.750 1.00 97.11 27 TYR B O 1
ATOM 1445 N N . PRO B 2 4 ? 5.232 -24.676 -30.505 1.00 86.51 28 PRO B N 1
ATOM 1446 C CA . PRO B 2 4 ? 4.646 -25.314 -29.318 1.00 79.44 28 PRO B CA 1
ATOM 1447 C C . PRO B 2 4 ? 5.491 -26.466 -28.808 1.00 80.53 28 PRO B C 1
ATOM 1448 O O . PRO B 2 4 ? 5.947 -27.274 -29.608 1.00 72.18 28 PRO B O 1
ATOM 1452 N N . LEU B 2 5 ? 5.719 -26.550 -27.502 1.00 77.20 29 LEU B N 1
ATOM 1453 C CA A LEU B 2 5 ? 6.496 -27.642 -26.926 0.54 80.94 29 LEU B CA 1
ATOM 1454 C CA B LEU B 2 5 ? 6.507 -27.665 -27.015 0.46 80.80 29 LEU B CA 1
ATOM 1455 C C . LEU B 2 5 ? 5.612 -28.869 -26.727 1.00 68.69 29 LEU B C 1
ATOM 1456 O O . LEU B 2 5 ? 4.412 -28.751 -26.481 1.00 66.62 29 LEU B O 1
ATOM 1465 N N . ARG B 2 6 ? 6.211 -30.044 -26.828 1.00 71.09 30 ARG B N 1
ATOM 1466 C CA . ARG B 2 6 ? 5.483 -31.299 -26.712 1.00 76.27 30 ARG B CA 1
ATOM 1467 C C . ARG B 2 6 ? 5.726 -31.926 -25.346 1.00 73.26 30 ARG B C 1
ATOM 1468 O O . ARG B 2 6 ? 6.870 -32.223 -24.987 1.00 76.16 30 ARG B O 1
ATOM 1476 N N . VAL B 2 7 ? 4.649 -32.149 -24.603 1.00 75.50 31 VAL B N 1
ATOM 1477 C CA . VAL B 2 7 ? 4.718 -32.792 -23.297 1.00 74.69 31 VAL B CA 1
ATOM 1478 C C . VAL B 2 7 ? 4.112 -34.189 -23.411 1.00 75.95 31 VAL B C 1
ATOM 1479 O O . VAL B 2 7 ? 3.071 -34.387 -24.048 1.00 74.81 31 VAL B O 1
ATOM 1483 N N . LEU B 2 8 ? 4.786 -35.164 -22.825 1.00 79.44 32 LEU B N 1
ATOM 1484 C CA . LEU B 2 8 ? 4.297 -36.535 -22.822 1.00 83.42 32 LEU B CA 1
ATOM 1485 C C . LEU B 2 8 ? 3.211 -36.643 -21.756 1.00 89.88 32 LEU B C 1
ATOM 1486 O O . LEU B 2 8 ? 3.496 -36.556 -20.553 1.00 84.01 32 LEU B O 1
ATOM 1491 N N . TYR B 2 9 ? 1.990 -36.875 -22.207 1.00 79.99 33 TYR B N 1
ATOM 1492 C CA . TYR B 2 9 ? 0.849 -37.043 -21.286 1.00 81.05 33 TYR B CA 1
ATOM 1493 C C . TYR B 2 9 ? 0.615 -38.533 -21.071 1.00 91.43 33 TYR B C 1
ATOM 1494 O O . TYR B 2 9 ? 0.548 -39.250 -22.042 1.00 84.80 33 TYR B O 1
ATOM 1503 N N . CYS B 2 10 ? 0.451 -38.953 -19.819 1.00 85.05 34 CYS B N 1
ATOM 1504 C CA . CYS B 2 10 ? 0.253 -40.380 -19.474 1.00 77.29 34 CYS B CA 1
ATOM 1505 C C . CYS B 2 10 ? -1.026 -40.916 -20.111 1.00 85.30 34 CYS B C 1
ATOM 1506 O O . CYS B 2 10 ? -1.990 -40.198 -20.179 1.00 85.89 34 CYS B O 1
ATOM 1509 N N . GLY B 2 11 ? -1.025 -42.167 -20.540 1.00 91.24 35 GLY B N 1
ATOM 1510 C CA . GLY B 2 11 ? -2.217 -42.686 -21.219 1.00 92.77 35 GLY B CA 1
ATOM 1511 C C . GLY B 2 11 ? -3.250 -43.235 -20.272 1.00 100.73 35 GLY B C 1
ATOM 1512 O O . GLY B 2 11 ? -4.340 -43.543 -20.723 1.00 105.62 35 GLY B O 1
ATOM 1513 N N . VAL B 2 12 ? -2.934 -43.347 -18.992 1.00 109.02 36 VAL B N 1
ATOM 1514 C CA . VAL B 2 12 ? -3.955 -43.946 -18.092 1.00 113.54 36 VAL B CA 1
ATOM 1515 C C . VAL B 2 12 ? -4.699 -42.855 -17.331 1.00 111.48 36 VAL B C 1
ATOM 1516 O O . VAL B 2 12 ? -5.902 -42.986 -17.190 1.00 121.35 36 VAL B O 1
ATOM 1520 N N . CYS B 2 13 ? -4.023 -41.781 -16.946 1.00 104.15 37 CYS B N 1
ATOM 1521 C CA . CYS B 2 13 ? -4.703 -40.765 -16.118 1.00 97.57 37 CYS B CA 1
ATOM 1522 C C . CYS B 2 13 ? -4.705 -39.410 -16.815 1.00 88.84 37 CYS B C 1
ATOM 1523 O O . CYS B 2 13 ? -5.156 -38.473 -16.197 1.00 83.00 37 CYS B O 1
ATOM 1526 N N . SER B 2 14 ? -4.137 -39.342 -18.015 1.00 83.43 38 SER B N 1
ATOM 1527 C CA . SER B 2 14 ? -4.103 -38.145 -18.893 1.00 88.61 38 SER B CA 1
ATOM 1528 C C . SER B 2 14 ? -3.301 -36.991 -18.318 1.00 90.24 38 SER B C 1
ATOM 1529 O O . SER B 2 14 ? -3.619 -35.891 -18.675 1.00 90.84 38 SER B O 1
ATOM 1532 N N . LEU B 2 15 ? -2.292 -37.237 -17.507 1.00 91.18 39 LEU B N 1
ATOM 1533 C CA . LEU B 2 15 ? -1.552 -36.081 -16.968 1.00 72.20 39 LEU B CA 1
ATOM 1534 C C . LEU B 2 15 ? -0.098 -36.159 -17.388 1.00 72.65 39 LEU B C 1
ATOM 1535 O O . LEU B 2 15 ? 0.325 -37.213 -17.779 1.00 73.87 39 LEU B O 1
ATOM 1540 N N . PRO B 2 16 ? 0.676 -35.067 -17.291 1.00 72.00 40 PRO B N 1
ATOM 1541 C CA . PRO B 2 16 ? 2.093 -35.088 -17.560 1.00 73.85 40 PRO B CA 1
ATOM 1542 C C . PRO B 2 16 ? 2.752 -36.194 -16.732 1.00 77.02 40 PRO B C 1
ATOM 1543 O O . PRO B 2 16 ? 2.518 -36.302 -15.574 1.00 75.57 40 PRO B O 1
ATOM 1547 N N . THR B 2 17 ? 3.676 -36.907 -17.350 1.00 76.25 41 THR B N 1
ATOM 1548 C CA . THR B 2 17 ? 4.225 -38.098 -16.709 1.00 86.76 41 THR B CA 1
ATOM 1549 C C . THR B 2 17 ? 4.890 -37.785 -15.378 1.00 79.53 41 THR B C 1
ATOM 1550 O O . THR B 2 17 ? 4.913 -38.642 -14.488 1.00 81.24 41 THR B O 1
ATOM 1554 N N . GLU B 2 18 ? 5.437 -36.576 -15.225 1.00 83.23 42 GLU B N 1
ATOM 1555 C CA . GLU B 2 18 ? 6.078 -36.181 -13.977 1.00 83.69 42 GLU B CA 1
ATOM 1556 C C . GLU B 2 18 ? 5.084 -36.027 -12.830 1.00 87.83 42 GLU B C 1
ATOM 1557 O O . GLU B 2 18 ? 5.515 -35.865 -11.684 1.00 86.36 42 GLU B O 1
ATOM 1563 N N . TYR B 2 19 ? 3.794 -36.116 -13.121 1.00 78.95 43 TYR B N 1
ATOM 1564 C CA . TYR B 2 19 ? 2.751 -35.971 -12.083 1.00 84.24 43 TYR B CA 1
ATOM 1565 C C . TYR B 2 19 ? 1.966 -37.269 -11.962 1.00 91.56 43 TYR B C 1
ATOM 1566 O O . TYR B 2 19 ? 0.896 -37.256 -11.380 1.00 97.08 43 TYR B O 1
ATOM 1575 N N . CYS B 2 20 ? 2.488 -38.367 -12.491 1.00 90.31 44 CYS B N 1
ATOM 1576 C CA . CYS B 2 20 ? 1.726 -39.633 -12.388 1.00 83.56 44 CYS B CA 1
ATOM 1577 C C . CYS B 2 20 ? 1.757 -40.114 -10.929 1.00 90.58 44 CYS B C 1
ATOM 1578 O O . CYS B 2 20 ? 0.767 -40.674 -10.480 1.00 92.94 44 CYS B O 1
ATOM 1581 N N . GLU B 2 21 ? 2.835 -39.846 -10.199 1.00 89.39 45 GLU B N 1
ATOM 1582 C CA . GLU B 2 21 ? 2.903 -40.319 -8.796 1.00 100.34 45 GLU B CA 1
ATOM 1583 C C . GLU B 2 21 ? 1.733 -39.792 -7.967 1.00 100.58 45 GLU B C 1
ATOM 1584 O O . GLU B 2 21 ? 1.169 -40.561 -7.227 1.00 105.10 45 GLU B O 1
ATOM 1590 N N . TYR B 2 22 ? 1.359 -38.535 -8.118 1.00 91.96 46 TYR B N 1
ATOM 1591 C CA . TYR B 2 22 ? 0.266 -38.005 -7.278 1.00 100.91 46 TYR B CA 1
ATOM 1592 C C . TYR B 2 22 ? -1.087 -38.553 -7.721 1.00 96.16 46 TYR B C 1
ATOM 1593 O O . TYR B 2 22 ? -2.086 -38.074 -7.242 1.00 90.81 46 TYR B O 1
ATOM 1602 N N . MET B 2 23 ? -1.118 -39.534 -8.606 1.00 92.58 47 MET B N 1
ATOM 1603 C CA . MET B 2 23 ? -2.396 -40.072 -9.037 1.00 93.67 47 MET B CA 1
ATOM 1604 C C . MET B 2 23 ? -2.686 -41.393 -8.327 1.00 110.02 47 MET B C 1
ATOM 1605 O O . MET B 2 23 ? -1.811 -41.976 -7.679 1.00 108.16 47 MET B O 1
ATOM 1610 N N . PRO B 2 24 ? -3.930 -41.883 -8.395 1.00 115.49 48 PRO B N 1
ATOM 1611 C CA . PRO B 2 24 ? -4.277 -43.080 -7.604 1.00 121.79 48 PRO B CA 1
ATOM 1612 C C . PRO B 2 24 ? -3.468 -44.322 -7.948 1.00 125.19 48 PRO B C 1
ATOM 1613 O O . PRO B 2 24 ? -2.915 -44.964 -7.044 1.00 130.49 48 PRO B O 1
ATOM 1617 N N . ASP B 2 25 ? -3.383 -44.689 -9.224 1.00 127.97 49 ASP B N 1
ATOM 1618 C CA . ASP B 2 25 ? -2.762 -45.943 -9.640 1.00 124.13 49 ASP B CA 1
ATOM 1619 C C . ASP B 2 25 ? -1.487 -45.630 -10.419 1.00 117.39 49 ASP B C 1
ATOM 1620 O O . ASP B 2 25 ? -1.483 -45.576 -11.652 1.00 120.16 49 ASP B O 1
ATOM 1625 N N . VAL B 2 26 ? -0.386 -45.446 -9.684 1.00 104.47 50 VAL B N 1
ATOM 1626 C CA . VAL B 2 26 ? 0.883 -45.134 -10.336 1.00 105.07 50 VAL B CA 1
ATOM 1627 C C . VAL B 2 26 ? 1.485 -46.386 -10.965 1.00 106.32 50 VAL B C 1
ATOM 1628 O O . VAL B 2 26 ? 2.148 -46.318 -12.002 1.00 114.53 50 VAL B O 1
ATOM 1632 N N . ALA B 2 27 ? 1.146 -47.532 -10.386 1.00 106.05 51 ALA B N 1
ATOM 1633 C CA . ALA B 2 27 ? 1.612 -48.819 -10.934 1.00 101.61 51 ALA B CA 1
ATOM 1634 C C . ALA B 2 27 ? 1.196 -48.855 -12.399 1.00 110.24 51 ALA B C 1
ATOM 1635 O O . ALA B 2 27 ? 2.059 -48.986 -13.249 1.00 114.54 51 ALA B O 1
ATOM 1637 N N . LYS B 2 28 ? -0.101 -48.721 -12.648 1.00 101.37 52 LYS B N 1
ATOM 1638 C CA . LYS B 2 28 ? -0.644 -48.713 -14.021 1.00 107.07 52 LYS B CA 1
ATOM 1639 C C . LYS B 2 28 ? 0.106 -47.652 -14.829 1.00 109.17 52 LYS B C 1
ATOM 1640 O O . LYS B 2 28 ? 0.597 -47.968 -15.897 1.00 105.18 52 LYS B O 1
ATOM 1646 N N . CYS B 2 29 ? 0.189 -46.436 -14.305 1.00 109.68 53 CYS B N 1
ATOM 1647 C CA . CYS B 2 29 ? 0.900 -45.339 -14.992 1.00 101.89 53 CYS B CA 1
ATOM 1648 C C . CYS B 2 29 ? 2.311 -45.785 -15.359 1.00 99.46 53 CYS B C 1
ATOM 1649 O O . CYS B 2 29 ? 2.668 -45.694 -16.514 1.00 102.59 53 CYS B O 1
ATOM 1652 N N . ARG B 2 30 ? 3.049 -46.340 -14.412 1.00 103.59 54 ARG B N 1
ATOM 1653 C CA . ARG B 2 30 ? 4.451 -46.753 -14.667 1.00 117.42 54 ARG B CA 1
ATOM 1654 C C . ARG B 2 30 ? 4.506 -47.873 -15.716 1.00 119.47 54 ARG B C 1
ATOM 1655 O O . ARG B 2 30 ? 5.486 -47.940 -16.456 1.00 107.67 54 ARG B O 1
ATOM 1663 N N . GLN B 2 31 ? 3.512 -48.755 -15.721 1.00 126.70 55 GLN B N 1
ATOM 1664 C CA . GLN B 2 31 ? 3.436 -49.871 -16.686 1.00 130.13 55 GLN B CA 1
ATOM 1665 C C . GLN B 2 31 ? 3.375 -49.262 -18.082 1.00 119.06 55 GLN B C 1
ATOM 1666 O O . GLN B 2 31 ? 4.334 -49.424 -18.834 1.00 126.78 55 GLN B O 1
ATOM 1672 N N . TRP B 2 32 ? 2.307 -48.523 -18.353 1.00 111.15 56 TRP B N 1
ATOM 1673 C CA . TRP B 2 32 ? 2.079 -47.888 -19.668 1.00 115.80 56 TRP B CA 1
ATOM 1674 C C . TRP B 2 32 ? 3.314 -47.108 -20.092 1.00 113.43 56 TRP B C 1
ATOM 1675 O O . TRP B 2 32 ? 3.692 -47.208 -21.242 1.00 111.84 56 TRP B O 1
ATOM 1686 N N . LEU B 2 33 ? 3.986 -46.450 -19.167 1.00 112.41 57 LEU B N 1
ATOM 1687 C CA . LEU B 2 33 ? 5.076 -45.606 -19.640 1.00 105.73 57 LEU B CA 1
ATOM 1688 C C . LEU B 2 33 ? 6.229 -46.451 -20.172 1.00 99.29 57 LEU B C 1
ATOM 1689 O O . LEU B 2 33 ? 6.736 -46.200 -21.268 1.00 110.47 57 LEU B O 1
ATOM 1694 N N . GLU B 2 34 ? 6.668 -47.453 -19.409 1.00 108.71 58 GLU B N 1
ATOM 1695 C CA . GLU B 2 34 ? 7.786 -48.269 -19.873 1.00 121.07 58 GLU B CA 1
ATOM 1696 C C . GLU B 2 34 ? 7.430 -49.043 -21.137 1.00 117.49 58 GLU B C 1
ATOM 1697 O O . GLU B 2 34 ? 8.310 -49.315 -21.963 1.00 117.79 58 GLU B O 1
ATOM 1703 N N . LYS B 2 35 ? 6.153 -49.385 -21.315 1.00 117.30 59 LYS B N 1
ATOM 1704 C CA . LYS B 2 35 ? 5.727 -50.042 -22.544 1.00 124.99 59 LYS B CA 1
ATOM 1705 C C . LYS B 2 35 ? 5.683 -49.063 -23.715 1.00 132.54 59 LYS B C 1
ATOM 1706 O O . LYS B 2 35 ? 5.808 -49.474 -24.875 1.00 132.17 59 LYS B O 1
ATOM 1712 N N . ASN B 2 36 ? 5.536 -47.768 -23.431 1.00 122.88 60 ASN B N 1
ATOM 1713 C CA . ASN B 2 36 ? 5.348 -46.738 -24.447 1.00 112.35 60 ASN B CA 1
ATOM 1714 C C . ASN B 2 36 ? 6.587 -45.872 -24.649 1.00 115.81 60 ASN B C 1
ATOM 1715 O O . ASN B 2 36 ? 6.997 -45.638 -25.789 1.00 124.14 60 ASN B O 1
ATOM 1720 N N . PHE B 2 37 ? 7.193 -45.386 -23.566 1.00 116.74 61 PHE B N 1
ATOM 1721 C CA . PHE B 2 37 ? 8.356 -44.503 -23.646 1.00 112.17 61 PHE B CA 1
ATOM 1722 C C . PHE B 2 37 ? 9.453 -44.984 -22.704 1.00 120.49 61 PHE B C 1
ATOM 1723 O O . PHE B 2 37 ? 9.544 -44.538 -21.551 1.00 120.66 61 PHE B O 1
ATOM 1731 N N . PRO B 2 38 ? 10.320 -45.889 -23.169 1.00 130.55 62 PRO B N 1
ATOM 1732 C CA . PRO B 2 38 ? 11.358 -46.431 -22.278 1.00 135.22 62 PRO B CA 1
ATOM 1733 C C . PRO B 2 38 ? 12.440 -45.431 -21.901 1.00 139.98 62 PRO B C 1
ATOM 1734 O O . PRO B 2 38 ? 13.021 -45.560 -20.815 1.00 141.07 62 PRO B O 1
ATOM 1738 N N . ASN B 2 39 ? 12.734 -44.446 -22.753 1.00 144.47 63 ASN B N 1
ATOM 1739 C CA . ASN B 2 39 ? 13.832 -43.529 -22.464 1.00 157.99 63 ASN B CA 1
ATOM 1740 C C . ASN B 2 39 ? 13.527 -42.657 -21.243 1.00 153.32 63 ASN B C 1
ATOM 1741 O O . ASN B 2 39 ? 14.345 -42.548 -20.320 1.00 159.47 63 ASN B O 1
ATOM 1746 N N . GLU B 2 40 ? 12.336 -42.052 -21.191 1.00 141.59 64 GLU B N 1
ATOM 1747 C CA . GLU B 2 40 ? 11.984 -41.264 -20.016 1.00 139.22 64 GLU B CA 1
ATOM 1748 C C . GLU B 2 40 ? 11.537 -42.131 -18.847 1.00 136.93 64 GLU B C 1
ATOM 1749 O O . GLU B 2 40 ? 11.283 -41.597 -17.765 1.00 140.61 64 GLU B O 1
ATOM 1755 N N . PHE B 2 41 ? 11.455 -43.452 -19.031 1.00 133.98 65 PHE B N 1
ATOM 1756 C CA . PHE B 2 41 ? 11.371 -44.355 -17.886 1.00 130.22 65 PHE B CA 1
ATOM 1757 C C . PHE B 2 41 ? 12.638 -44.269 -17.053 1.00 137.55 65 PHE B C 1
ATOM 1758 O O . PHE B 2 41 ? 12.592 -44.025 -15.841 1.00 142.57 65 PHE B O 1
ATOM 1766 N N . ALA B 2 42 ? 13.790 -44.461 -17.702 1.00 137.41 66 ALA B N 1
ATOM 1767 C CA . ALA B 2 42 ? 15.066 -44.364 -17.007 1.00 146.91 66 ALA B CA 1
ATOM 1768 C C . ALA B 2 42 ? 15.255 -42.995 -16.369 1.00 155.17 66 ALA B C 1
ATOM 1769 O O . ALA B 2 42 ? 15.897 -42.889 -15.319 1.00 160.28 66 ALA B O 1
ATOM 1771 N N . LYS B 2 43 ? 14.705 -41.941 -16.979 1.00 160.43 67 LYS B N 1
ATOM 1772 C CA . LYS B 2 43 ? 14.788 -40.616 -16.372 1.00 169.37 67 LYS B CA 1
ATOM 1773 C C . LYS B 2 43 ? 14.014 -40.572 -15.060 1.00 178.16 67 LYS B C 1
ATOM 1774 O O . LYS B 2 43 ? 14.552 -40.173 -14.020 1.00 183.76 67 LYS B O 1
ATOM 1780 N N . LEU B 2 44 ? 12.745 -40.989 -15.087 1.00 180.67 68 LEU B N 1
ATOM 1781 C CA . LEU B 2 44 ? 11.954 -41.027 -13.863 1.00 184.46 68 LEU B CA 1
ATOM 1782 C C . LEU B 2 44 ? 12.424 -42.117 -12.904 1.00 188.18 68 LEU B C 1
ATOM 1783 O O . LEU B 2 44 ? 12.062 -42.081 -11.724 1.00 194.71 68 LEU B O 1
ATOM 1788 N N . THR B 2 45 ? 13.231 -43.073 -13.375 1.00 180.89 69 THR B N 1
ATOM 1789 C CA . THR B 2 45 ? 13.726 -44.125 -12.489 1.00 177.24 69 THR B CA 1
ATOM 1790 C C . THR B 2 45 ? 14.808 -43.599 -11.550 1.00 185.20 69 THR B C 1
ATOM 1791 O O . THR B 2 45 ? 14.882 -44.013 -10.386 1.00 188.33 69 THR B O 1
ATOM 1795 N N . VAL B 2 46 ? 15.648 -42.685 -12.028 1.00 186.06 70 VAL B N 1
ATOM 1796 C CA . VAL B 2 46 ? 16.717 -42.122 -11.207 1.00 185.59 70 VAL B CA 1
ATOM 1797 C C . VAL B 2 46 ? 16.146 -41.187 -10.144 1.00 186.80 70 VAL B C 1
ATOM 1798 O O . VAL B 2 46 ? 16.389 -41.366 -8.949 1.00 188.63 70 VAL B O 1
#